Protein AF-A0A6A5K5Q1-F1 (afdb_monomer)

Radius of gyration: 28.2 Å; Cα contacts (8 Å, |Δi|>4): 213; chains: 1; bounding box: 74×54×74 Å

Organism: NCBI:txid184978

Secondary structure (DSSP, 8-state):
--PPPP----PPPHHHHHHHHHHHHHHHHHHHH-TTPBEEPHHHHHHHHHHHHTT---PBPTTSPBPP-PPPPPHHHHHHHHT-TT-HHHHHHHHTTTSPEESSTTB------HHHHHHHHHHHHH-SS----PPPPP------PPPPP--PPPP--PPPHHHHHHHHHTT-PPP---SSHHHHHHHHHHHHTTS----HHHHHHHHHHHHHHHHSPPPGGGTS-TT------HHHHHHHHHHHHHH-----PPPPPPP------------HHHHHHHHHHT--PPPPTT--S-HHHHHHTT-S-HHHHHHHHHHHHHHHHHHHHHHHHHHHHHH--

Solvent-accessible surface area (backbone atoms only — not comparable to full-atom values): 21435 Å² total; per-residue (Å²): 133,85,72,77,76,77,80,75,78,80,74,84,36,58,65,60,54,46,48,56,37,53,49,48,52,50,51,53,54,45,41,75,74,38,82,85,51,23,39,53,36,68,67,59,50,44,52,51,51,34,65,70,45,71,83,46,64,82,51,40,38,92,85,69,46,73,42,75,70,63,75,77,72,50,71,69,58,53,51,55,58,52,67,35,85,94,39,69,52,30,57,54,48,63,73,48,64,87,46,55,72,30,88,60,90,73,25,62,78,79,89,82,54,70,66,56,47,51,50,48,55,49,41,69,74,70,37,99,68,88,79,91,80,82,86,82,82,89,78,93,77,94,73,88,81,76,81,88,77,78,89,72,79,74,80,82,75,77,76,58,70,68,59,56,51,52,41,46,75,73,65,55,76,78,76,86,72,44,92,40,42,67,51,12,46,50,53,47,48,62,71,47,69,80,54,79,83,77,56,66,65,58,54,54,15,49,57,42,44,56,52,42,56,71,73,53,64,77,70,71,76,85,60,42,59,100,80,76,51,83,60,66,48,76,68,55,48,49,53,49,51,63,54,44,68,75,73,56,97,76,88,83,86,88,83,87,81,90,80,87,81,84,82,80,91,67,89,66,75,76,58,78,54,51,60,38,31,52,49,40,71,63,60,72,91,75,76,47,71,56,48,78,74,65,68,65,54,38,62,78,66,63,69,57,57,69,61,60,51,49,4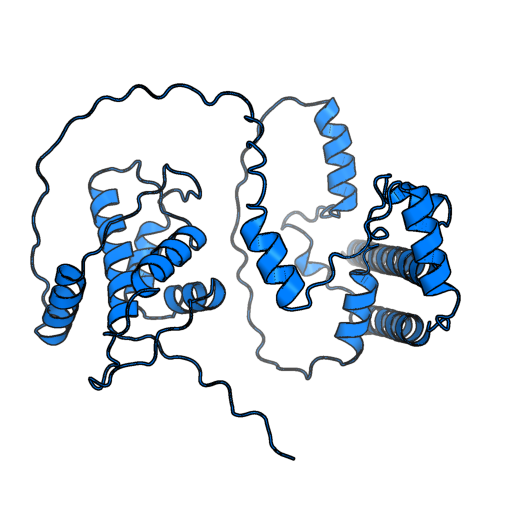7,47,54,51,23,52,51,52,53,49,51,53,51,52,53,50,50,52,54,50,53,53,53,62,72,75,106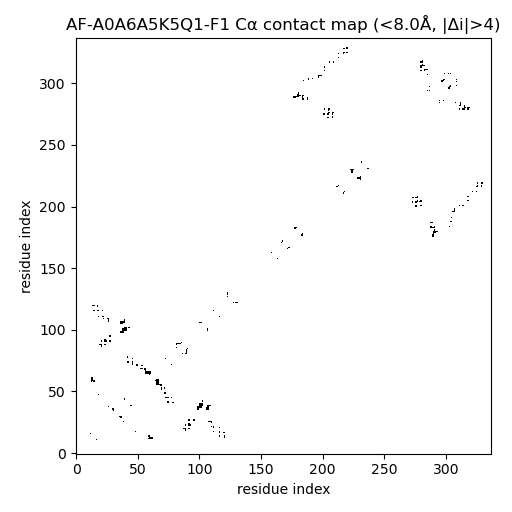

pLDDT: mean 73.19, std 19.74, range [28.02, 94.0]

Foldseek 3Di:
DDDDPDPPPDDQALLLLLVLLVFLVVVVVVCVVPVQAAAEPLVVVLVVSCVVQQPDQCGAHPVRHGDGRDDRDDSVRSVCVCPDPPDPSVVSVVVCPPHHHDNDPRHDGDDDDPVNSVVVVCDVVPDPPDDDDDDDDDDDDDDDDDDDDDDDDDPPDDDDVVVVVVCVVVVDDDPDADPAQVSLLVVQCVVCVPPDQDCVLVVLLVVLLVVCCVPDPDPPVPQDDPPLDGRQDPVRVVVVCVVVVVPDDDDDDDDDDDDDDDDDPDPDPPDPSPVSNVCLLPQDDDRGGNNDDDPVCCQVVVSHDPNSNVSVVSNVVSVVVSVVSNVVVSVVVVVVD

Structure (mmCIF, N/CA/C/O backbone):
data_AF-A0A6A5K5Q1-F1
#
_entry.id   AF-A0A6A5K5Q1-F1
#
loop_
_atom_site.group_PDB
_atom_site.id
_atom_site.type_symbol
_atom_site.label_atom_id
_atom_site.label_alt_id
_atom_site.label_comp_id
_atom_site.label_asym_id
_atom_site.label_entity_id
_atom_site.label_seq_id
_atom_site.pdbx_PDB_ins_code
_atom_site.Cartn_x
_atom_site.Cartn_y
_atom_site.Cartn_z
_atom_site.occupancy
_atom_site.B_iso_or_equiv
_atom_site.auth_seq_id
_atom_site.auth_comp_id
_atom_site.auth_asym_id
_atom_site.auth_atom_id
_atom_site.pdbx_PDB_model_num
ATOM 1 N N . MET A 1 1 ? -14.353 26.648 -13.705 1.00 41.50 1 MET A N 1
ATOM 2 C CA . MET A 1 1 ? -13.830 25.382 -13.150 1.00 41.50 1 MET A CA 1
ATOM 3 C C . MET A 1 1 ? -14.020 25.422 -11.642 1.00 41.50 1 MET A C 1
ATOM 5 O O . MET A 1 1 ? -13.412 26.265 -10.997 1.00 41.50 1 MET A O 1
ATOM 9 N N . ASN A 1 2 ? -14.913 24.592 -11.098 1.00 45.03 2 ASN A N 1
ATOM 10 C CA . ASN A 1 2 ? -15.068 24.430 -9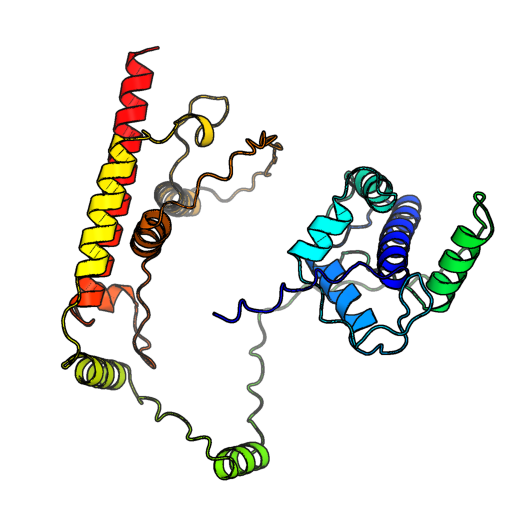.651 1.00 45.03 2 ASN A CA 1
ATOM 11 C C . ASN A 1 2 ? -13.937 23.522 -9.168 1.00 45.03 2 ASN A C 1
ATOM 13 O O . ASN A 1 2 ? -13.932 22.332 -9.474 1.00 45.03 2 ASN A O 1
ATOM 17 N N . PHE A 1 3 ? -12.956 24.084 -8.464 1.00 42.34 3 PHE A N 1
ATOM 18 C CA . PHE A 1 3 ? -11.967 23.268 -7.768 1.00 42.34 3 PHE A CA 1
ATOM 19 C C . PHE A 1 3 ? -12.686 22.442 -6.694 1.00 42.34 3 PHE A C 1
ATOM 21 O O . PHE A 1 3 ? -13.554 22.993 -6.008 1.00 42.34 3 PHE A O 1
ATOM 28 N N . PRO A 1 4 ? -12.354 21.148 -6.525 1.00 50.34 4 PRO A N 1
ATOM 29 C CA . PRO A 1 4 ? -12.900 20.378 -5.421 1.00 50.34 4 PRO A CA 1
ATOM 30 C C . PRO A 1 4 ? -12.567 21.102 -4.107 1.00 50.34 4 PRO A C 1
ATOM 32 O O . PRO A 1 4 ? -11.461 21.645 -3.970 1.00 50.34 4 PRO A O 1
ATOM 35 N N . PRO A 1 5 ? -13.512 21.166 -3.153 1.00 48.34 5 PRO A N 1
ATOM 36 C CA . PRO A 1 5 ? -13.274 21.832 -1.884 1.00 48.34 5 PRO A CA 1
ATOM 37 C C . PRO A 1 5 ? -12.028 21.223 -1.240 1.00 48.34 5 PRO A C 1
ATOM 39 O O . PRO A 1 5 ? -11.891 20.002 -1.165 1.00 48.34 5 PRO A O 1
ATOM 42 N N . LYS A 1 6 ? -11.095 22.083 -0.809 1.00 47.88 6 LYS A N 1
ATOM 43 C CA . LYS A 1 6 ? -9.886 21.661 -0.091 1.00 47.88 6 LYS A CA 1
ATOM 44 C C . LYS A 1 6 ? -10.317 20.721 1.032 1.00 47.88 6 LYS A C 1
ATOM 46 O O . LYS A 1 6 ? -11.046 21.154 1.924 1.00 47.88 6 LYS A O 1
ATOM 51 N N . VAL A 1 7 ? -9.871 19.463 0.981 1.00 50.09 7 VAL A N 1
ATOM 52 C CA . VAL A 1 7 ? -10.089 18.500 2.065 1.00 50.09 7 VAL A CA 1
ATOM 53 C C . VAL A 1 7 ? -9.543 19.147 3.330 1.00 50.09 7 VAL A C 1
ATOM 55 O O . VAL A 1 7 ? -8.335 19.379 3.453 1.00 50.09 7 VAL A O 1
ATOM 58 N N . ARG A 1 8 ? -10.440 19.542 4.237 1.00 54.16 8 ARG A N 1
ATOM 59 C CA . ARG A 1 8 ? -10.039 20.150 5.502 1.00 54.16 8 ARG A CA 1
ATOM 60 C C . ARG A 1 8 ? -9.258 19.084 6.257 1.00 54.16 8 ARG A C 1
ATOM 62 O O . ARG A 1 8 ? -9.763 17.989 6.480 1.00 54.16 8 ARG A O 1
ATOM 69 N N . ARG A 1 9 ? -8.008 19.382 6.616 1.00 56.94 9 ARG A N 1
ATOM 70 C CA . ARG A 1 9 ? -7.244 18.510 7.512 1.00 56.94 9 ARG A CA 1
ATOM 71 C C . ARG A 1 9 ? -7.991 18.476 8.840 1.00 56.94 9 ARG A C 1
ATOM 73 O O . ARG A 1 9 ? -8.027 19.493 9.527 1.00 56.94 9 ARG A O 1
ATOM 80 N N . THR A 1 10 ? -8.592 17.339 9.175 1.00 65.19 10 THR A N 1
ATOM 81 C CA . THR A 1 10 ? -9.279 17.160 10.455 1.00 65.19 10 THR A CA 1
ATOM 82 C C . THR A 1 10 ? -8.250 17.300 11.566 1.00 65.19 10 THR A C 1
ATOM 84 O O . THR A 1 10 ? -7.351 16.459 11.697 1.00 65.19 10 THR A O 1
ATOM 87 N N . GLY A 1 11 ? -8.341 18.398 12.319 1.00 72.88 11 GLY A N 1
ATOM 88 C CA . GLY A 1 11 ? -7.495 18.650 13.480 1.00 72.88 11 GLY A CA 1
ATOM 89 C C . GLY A 1 11 ? -7.607 17.520 14.503 1.00 72.88 11 GLY A C 1
ATOM 90 O O . GLY A 1 11 ? -8.547 16.729 14.458 1.00 72.88 11 GLY A O 1
ATOM 91 N N . TRP A 1 12 ? -6.622 17.420 15.392 1.00 82.19 12 TRP A N 1
ATOM 92 C CA . TRP A 1 12 ? -6.702 16.516 16.540 1.00 82.19 12 TRP A CA 1
ATOM 93 C C . TRP A 1 12 ? -7.492 17.205 17.646 1.00 82.19 12 TRP A C 1
ATOM 95 O O . TRP A 1 12 ? -7.098 18.294 18.079 1.00 82.19 12 TRP A O 1
ATOM 105 N N . ALA A 1 13 ? -8.594 16.591 18.070 1.00 83.25 13 ALA A N 1
ATOM 106 C CA . ALA A 1 13 ? -9.398 17.085 19.176 1.00 83.25 13 ALA A CA 1
ATOM 107 C C . ALA A 1 13 ? -8.646 16.876 20.504 1.00 83.25 13 ALA A C 1
ATOM 109 O O . ALA A 1 13 ? -7.922 15.887 20.635 1.00 83.25 13 ALA A O 1
ATOM 110 N N . PRO A 1 14 ? -8.825 17.744 21.515 1.00 84.12 14 PRO A N 1
ATOM 111 C CA . PRO A 1 14 ? -8.170 17.589 22.821 1.00 84.12 14 PRO A CA 1
ATOM 112 C C . PRO A 1 14 ? -8.413 16.224 23.467 1.00 84.12 14 PRO A C 1
ATOM 114 O O . PRO A 1 14 ? -7.525 15.640 24.076 1.00 84.12 14 PRO A O 1
ATOM 117 N N . PHE A 1 15 ? -9.615 15.681 23.289 1.00 86.19 15 PHE A N 1
ATOM 118 C CA . PHE A 1 15 ? -9.973 14.372 23.823 1.00 86.19 15 PHE A CA 1
ATOM 119 C C . PHE A 1 15 ? -9.164 13.240 23.165 1.00 86.19 15 PHE A C 1
ATOM 121 O O . PHE A 1 15 ? -8.710 12.321 23.843 1.00 86.19 15 PHE A O 1
ATOM 128 N N . GLU A 1 16 ? -8.921 13.332 21.851 1.00 88.62 16 GLU A N 1
ATOM 129 C CA . GLU A 1 16 ? -8.086 12.375 21.112 1.00 88.62 16 GLU A CA 1
ATOM 130 C C . GLU A 1 16 ? -6.619 12.461 21.546 1.00 88.62 16 GLU A C 1
ATOM 132 O O . GLU A 1 16 ? -5.950 11.436 21.686 1.00 88.62 16 GLU A O 1
ATOM 137 N N . THR A 1 17 ? -6.110 13.679 21.761 1.00 89.50 17 THR A N 1
ATOM 138 C CA . THR A 1 17 ? -4.715 13.882 22.167 1.00 89.50 17 THR A CA 1
ATOM 139 C C . THR A 1 17 ? -4.459 13.317 23.558 1.00 89.50 17 THR A C 1
ATOM 141 O O . THR A 1 17 ? -3.502 12.568 23.745 1.00 89.50 17 THR A O 1
ATOM 144 N N . VAL A 1 18 ? -5.361 13.593 24.502 1.00 90.75 18 VAL A N 1
ATOM 145 C CA . VAL A 1 18 ? -5.260 13.102 25.881 1.00 90.75 18 VAL A CA 1
ATOM 146 C C . VAL A 1 18 ? -5.376 11.585 25.956 1.00 90.75 18 VAL A C 1
ATOM 148 O O . VAL A 1 18 ? -4.621 10.961 26.696 1.00 90.75 18 VAL A O 1
ATOM 151 N N . TYR A 1 19 ? -6.261 10.973 25.162 1.00 92.50 19 TYR A N 1
ATOM 152 C CA . TYR A 1 19 ? -6.350 9.515 25.092 1.00 92.50 19 TYR A CA 1
ATOM 153 C C . TYR A 1 19 ? -4.987 8.891 24.765 1.00 92.50 19 TYR A C 1
ATOM 155 O O . TYR A 1 19 ? -4.548 7.967 25.442 1.00 92.50 19 TYR A O 1
ATOM 163 N N . LEU A 1 20 ? -4.289 9.409 23.749 1.00 92.81 20 LEU A N 1
ATOM 164 C CA . LEU A 1 20 ? -3.004 8.851 23.320 1.00 92.81 20 LEU A CA 1
ATOM 165 C C . LEU A 1 20 ? -1.886 9.076 24.337 1.00 92.81 20 LEU A C 1
ATOM 167 O O . LEU A 1 20 ? -1.035 8.200 24.499 1.00 92.81 20 LEU A O 1
ATOM 171 N N . GLU A 1 21 ? -1.891 10.218 25.020 1.00 92.19 21 GLU A N 1
ATOM 172 C CA . GLU A 1 21 ? -0.948 10.509 26.101 1.00 92.19 21 GLU A CA 1
ATOM 173 C C . GLU A 1 21 ? -1.166 9.575 27.293 1.00 92.19 21 GLU A C 1
ATOM 175 O O . GLU A 1 21 ? -0.238 8.863 27.676 1.00 92.19 21 GLU A O 1
ATOM 180 N N . LEU A 1 22 ? -2.405 9.463 27.785 1.00 93.00 22 LEU A N 1
ATOM 181 C CA . LEU A 1 22 ? -2.770 8.526 28.852 1.00 93.00 22 LEU A CA 1
ATOM 182 C C . LEU A 1 22 ? -2.444 7.077 28.486 1.00 93.00 22 LEU A C 1
ATOM 184 O O . LEU A 1 22 ? -2.000 6.309 29.339 1.00 93.00 22 LEU A O 1
ATOM 188 N N . PHE A 1 23 ? -2.633 6.700 27.221 1.00 94.00 23 PHE A N 1
ATOM 189 C CA . PHE A 1 23 ? -2.302 5.367 26.729 1.00 94.00 23 PHE A CA 1
ATOM 190 C C . PHE A 1 23 ? -0.823 5.040 26.943 1.00 94.00 23 PHE A C 1
ATOM 192 O O . PHE A 1 23 ? -0.489 4.003 27.516 1.00 94.00 23 PHE A O 1
ATOM 199 N N . HIS A 1 24 ? 0.072 5.936 26.525 1.00 92.62 24 HIS A N 1
ATOM 200 C CA . HIS A 1 24 ? 1.512 5.714 26.653 1.00 92.62 24 HIS A CA 1
ATOM 201 C C . HIS A 1 24 ? 1.995 5.896 28.095 1.00 92.62 24 HIS A C 1
ATOM 203 O O . HIS A 1 24 ? 2.869 5.152 28.537 1.00 92.62 24 HIS A O 1
ATOM 209 N N . ASP A 1 25 ? 1.399 6.812 28.858 1.00 91.75 25 ASP A N 1
ATOM 210 C CA . ASP A 1 25 ? 1.725 6.999 30.272 1.00 91.75 25 ASP A CA 1
ATOM 211 C C . ASP A 1 25 ? 1.354 5.760 31.101 1.00 91.75 25 ASP A C 1
ATOM 213 O O . ASP A 1 25 ? 2.140 5.319 31.941 1.00 91.75 25 ASP A O 1
ATOM 217 N N . LYS A 1 26 ? 0.214 5.119 30.819 1.00 92.69 26 LYS A N 1
ATOM 218 C CA . LYS A 1 26 ? -0.165 3.850 31.459 1.00 92.69 26 LYS A CA 1
ATOM 219 C C . LYS A 1 26 ? 0.762 2.701 31.084 1.00 92.69 26 LYS A C 1
ATOM 221 O O . LYS A 1 26 ? 1.088 1.893 31.949 1.00 92.69 26 LYS A O 1
ATOM 226 N N . ILE A 1 27 ? 1.218 2.626 29.831 1.00 91.94 27 ILE A N 1
ATOM 227 C CA . ILE A 1 27 ? 2.237 1.639 29.436 1.00 91.94 27 ILE A CA 1
ATOM 228 C C . ILE A 1 27 ? 3.529 1.889 30.211 1.00 91.94 27 ILE A C 1
ATOM 230 O O . ILE A 1 27 ? 4.123 0.947 30.719 1.00 91.94 27 ILE A O 1
ATOM 234 N N . LYS A 1 28 ? 3.937 3.151 30.363 1.00 91.62 28 LYS A N 1
ATOM 235 C CA . LYS A 1 28 ? 5.130 3.517 31.129 1.00 91.62 28 LYS A CA 1
ATOM 236 C C . LYS A 1 28 ? 5.034 3.135 32.601 1.00 91.62 28 LYS A C 1
ATOM 238 O O . LYS A 1 28 ? 5.989 2.596 33.152 1.00 91.62 28 LYS A O 1
ATOM 243 N N . GLN A 1 29 ? 3.889 3.377 33.231 1.00 90.44 29 GLN A N 1
ATOM 244 C CA . GLN A 1 29 ? 3.641 2.966 34.616 1.00 90.44 29 GLN A CA 1
ATOM 245 C C . GLN A 1 29 ? 3.635 1.443 34.768 1.00 90.44 29 GLN A C 1
ATOM 247 O O . GLN A 1 29 ? 4.211 0.907 35.716 1.00 90.44 29 GLN A O 1
ATOM 252 N N . ALA A 1 30 ? 3.015 0.745 33.817 1.00 90.12 30 ALA A N 1
ATOM 253 C CA . ALA A 1 30 ? 2.979 -0.705 33.818 1.00 90.12 30 ALA A CA 1
ATOM 254 C C . ALA A 1 30 ? 4.390 -1.279 33.626 1.00 90.12 30 ALA A C 1
ATOM 256 O O . ALA A 1 30 ? 4.786 -2.145 34.393 1.00 90.12 30 ALA A O 1
ATOM 257 N N . ALA A 1 31 ? 5.180 -0.743 32.693 1.00 89.75 31 ALA A N 1
ATOM 258 C CA . ALA A 1 31 ? 6.561 -1.163 32.448 1.00 89.75 31 ALA A CA 1
ATOM 259 C C . ALA A 1 31 ? 7.491 -0.906 33.643 1.00 89.75 31 ALA A C 1
ATOM 261 O O . ALA A 1 31 ? 8.426 -1.664 33.881 1.00 89.75 31 ALA A O 1
ATOM 262 N N . ALA A 1 32 ? 7.221 0.1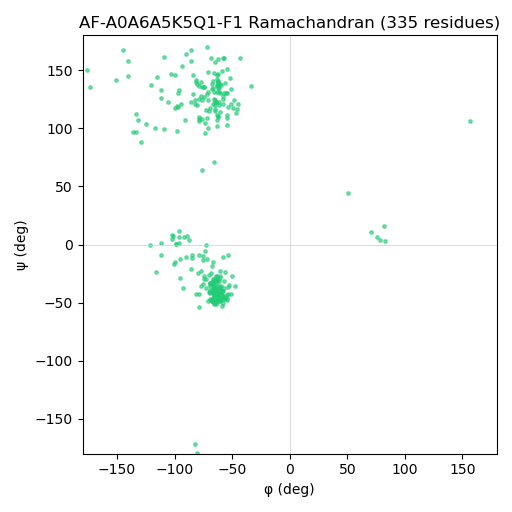44 34.428 1.00 88.94 32 ALA A N 1
ATOM 263 C CA . ALA A 1 32 ? 7.920 0.378 35.689 1.00 88.94 32 ALA A CA 1
ATOM 264 C C . ALA A 1 32 ? 7.572 -0.669 36.766 1.00 88.94 32 ALA A C 1
ATOM 266 O O . ALA A 1 32 ? 8.362 -0.883 37.682 1.00 88.94 32 ALA A O 1
ATOM 267 N N . SER A 1 33 ? 6.399 -1.303 36.665 1.00 89.25 33 SER A N 1
ATOM 268 C CA . SER A 1 33 ? 5.917 -2.322 37.607 1.00 89.25 33 SER A CA 1
ATOM 269 C C . SER A 1 33 ? 6.278 -3.748 37.171 1.00 89.25 33 SER A C 1
ATOM 271 O O . SER A 1 33 ? 6.611 -4.577 38.015 1.00 89.25 33 SER A O 1
ATOM 273 N N . ASP A 1 34 ? 6.228 -4.031 35.868 1.00 88.00 34 ASP A N 1
ATOM 274 C CA . ASP A 1 34 ? 6.561 -5.318 35.258 1.00 88.00 34 ASP A CA 1
ATOM 275 C C . ASP A 1 34 ? 7.477 -5.111 34.033 1.00 88.00 34 ASP A C 1
ATOM 277 O O . ASP A 1 34 ? 7.030 -4.587 33.005 1.00 88.00 34 ASP A O 1
ATOM 281 N N . PRO A 1 35 ? 8.752 -5.542 34.105 1.00 81.69 35 PRO A N 1
ATOM 282 C CA . PRO A 1 35 ? 9.713 -5.364 33.020 1.00 81.69 35 PRO A CA 1
ATOM 283 C C . PRO A 1 35 ? 9.445 -6.266 31.805 1.00 81.69 35 PRO A C 1
ATOM 285 O O . PRO A 1 35 ? 10.036 -6.044 30.752 1.00 81.69 35 PRO A O 1
ATOM 288 N N . ASN A 1 36 ? 8.568 -7.272 31.913 1.00 86.50 36 ASN A N 1
ATOM 289 C CA . ASN A 1 36 ? 8.259 -8.190 30.809 1.00 86.50 36 ASN A CA 1
ATOM 290 C C . ASN A 1 36 ? 7.139 -7.685 29.890 1.00 86.50 36 ASN A C 1
ATOM 292 O O . ASN A 1 36 ? 6.714 -8.395 28.972 1.00 86.50 36 ASN A O 1
ATOM 296 N N . ILE A 1 37 ? 6.633 -6.475 30.130 1.00 90.12 37 ILE A N 1
ATOM 297 C CA . ILE A 1 37 ? 5.556 -5.906 29.331 1.00 90.12 37 ILE A CA 1
ATOM 298 C C . ILE A 1 37 ? 6.014 -5.649 27.899 1.00 90.12 37 ILE A C 1
ATOM 300 O O . ILE A 1 37 ? 7.033 -5.012 27.637 1.00 90.12 37 ILE A O 1
ATOM 304 N N . GLN A 1 38 ? 5.189 -6.108 26.960 1.00 91.69 38 GLN A N 1
ATOM 305 C CA . GLN A 1 38 ? 5.358 -5.827 25.543 1.00 91.69 38 GLN A CA 1
ATOM 306 C C . GLN A 1 38 ? 4.490 -4.641 25.136 1.00 91.69 38 GLN A C 1
ATOM 308 O O . GLN A 1 38 ? 3.292 -4.584 25.434 1.00 91.69 38 GLN A O 1
ATOM 313 N N . MET A 1 39 ? 5.084 -3.709 24.402 1.00 91.56 39 MET A N 1
ATOM 314 C CA . MET A 1 39 ? 4.390 -2.552 23.858 1.00 91.56 39 MET A CA 1
ATOM 315 C C . MET A 1 39 ? 3.509 -2.972 22.668 1.00 91.56 39 MET A C 1
ATOM 317 O O . MET A 1 39 ? 3.965 -3.711 21.787 1.00 91.56 39 MET A O 1
ATOM 321 N N . PRO A 1 40 ? 2.259 -2.494 22.574 1.00 93.06 40 PRO A N 1
ATOM 322 C CA . PRO A 1 40 ? 1.441 -2.724 21.393 1.00 93.06 40 PRO A CA 1
ATOM 323 C C . PRO A 1 40 ? 2.029 -1.995 20.185 1.00 93.06 40 PRO A C 1
ATOM 325 O O . PRO A 1 40 ? 2.368 -0.814 20.257 1.00 93.06 40 PRO A O 1
ATOM 328 N N . ARG A 1 41 ? 2.112 -2.671 19.032 1.00 91.75 41 ARG A N 1
ATOM 329 C CA . ARG A 1 41 ? 2.453 -1.970 17.783 1.00 91.75 41 ARG A CA 1
ATOM 330 C C . ARG A 1 41 ? 1.361 -0.971 17.408 1.00 91.75 41 ARG A C 1
ATOM 332 O O . ARG A 1 41 ? 0.181 -1.158 17.708 1.00 91.75 41 ARG A O 1
ATOM 339 N N . ILE A 1 42 ? 1.747 0.029 16.617 1.00 90.38 42 ILE A N 1
ATOM 340 C CA . ILE A 1 42 ? 0.876 1.122 16.161 1.00 90.38 42 ILE A CA 1
ATOM 341 C C . ILE A 1 42 ? -0.479 0.667 15.606 1.00 90.38 42 ILE A C 1
ATOM 343 O O . ILE A 1 42 ? -1.482 1.334 15.834 1.00 90.38 42 ILE A O 1
ATOM 347 N N . LYS A 1 43 ? -0.538 -0.483 14.921 1.00 91.12 43 LYS A N 1
ATOM 348 C CA . LYS A 1 43 ? -1.789 -1.022 14.376 1.00 91.12 43 LYS A CA 1
ATOM 349 C C . LYS A 1 43 ? -2.821 -1.308 15.470 1.00 91.12 43 LYS A C 1
ATOM 351 O O . LYS A 1 43 ? -3.956 -0.867 15.351 1.00 91.12 43 LYS A O 1
ATOM 356 N N . LYS A 1 44 ? -2.406 -1.952 16.564 1.00 91.75 44 LYS A N 1
ATOM 357 C CA . LYS A 1 44 ? -3.269 -2.232 17.722 1.00 91.75 44 LYS A CA 1
ATOM 358 C C . LYS A 1 44 ? -3.720 -0.952 18.419 1.00 91.75 44 LYS A C 1
ATOM 360 O O . LYS A 1 44 ? -4.868 -0.863 18.841 1.00 91.75 44 LYS A O 1
ATOM 365 N N . ILE A 1 45 ? -2.834 0.043 18.492 1.00 92.88 45 ILE A N 1
ATOM 366 C CA . ILE A 1 45 ? -3.160 1.357 19.057 1.00 92.88 45 ILE A CA 1
ATOM 367 C C . ILE A 1 45 ? -4.234 2.045 18.206 1.00 92.88 45 ILE A C 1
ATOM 369 O O . ILE A 1 45 ? -5.208 2.541 18.756 1.00 92.88 45 ILE A O 1
ATOM 373 N N . VAL A 1 46 ? -4.107 2.027 16.872 1.00 93.00 46 VAL A N 1
ATOM 374 C CA . VAL A 1 46 ? -5.129 2.573 15.958 1.00 93.00 46 VAL A CA 1
ATOM 375 C C . VAL A 1 46 ? -6.461 1.844 16.097 1.00 93.00 46 VAL A C 1
ATOM 377 O O . VAL A 1 46 ? -7.502 2.497 16.116 1.00 93.00 46 VAL A O 1
ATOM 380 N N . ASP A 1 47 ? -6.443 0.516 16.186 1.00 91.56 47 ASP A N 1
ATOM 381 C CA . ASP A 1 47 ? -7.666 -0.277 16.316 1.00 91.56 47 ASP A CA 1
ATOM 382 C C . ASP A 1 47 ? -8.394 0.047 17.630 1.00 91.56 47 ASP A C 1
ATOM 384 O O . ASP A 1 47 ? -9.594 0.313 17.612 1.00 91.56 47 ASP A O 1
ATOM 388 N N . ALA A 1 48 ? -7.669 0.118 18.752 1.00 91.00 48 ALA A N 1
ATOM 389 C CA . ALA A 1 48 ? -8.235 0.478 20.054 1.00 91.00 48 ALA A CA 1
ATOM 390 C C . ALA A 1 48 ? -8.700 1.938 20.120 1.00 91.00 48 ALA A C 1
ATOM 392 O O . ALA A 1 48 ? -9.773 2.219 20.648 1.00 91.00 48 ALA A O 1
ATOM 393 N N . PHE A 1 49 ? -7.923 2.855 19.538 1.00 92.31 49 PHE A N 1
ATOM 394 C CA . PHE A 1 49 ? -8.292 4.260 19.415 1.00 92.31 49 PHE A CA 1
ATOM 395 C C . PHE A 1 49 ? -9.605 4.403 18.642 1.00 92.31 49 PHE A C 1
ATOM 397 O O . PHE A 1 49 ? -10.556 5.002 19.132 1.00 92.31 49 PHE A O 1
ATOM 404 N N . ASN A 1 50 ? -9.689 3.808 17.450 1.00 91.31 50 ASN A N 1
ATOM 405 C CA . ASN A 1 50 ? -10.899 3.885 16.642 1.00 91.31 50 ASN A CA 1
ATOM 406 C C . ASN A 1 50 ? -12.079 3.223 17.356 1.00 91.31 50 ASN A C 1
ATOM 408 O O . ASN A 1 50 ? -13.138 3.829 17.393 1.00 91.31 50 ASN A O 1
ATOM 412 N N . ALA A 1 51 ? -11.898 2.057 17.985 1.00 89.69 51 ALA A N 1
ATOM 413 C CA . ALA A 1 51 ? -12.963 1.395 18.739 1.00 89.69 51 ALA A CA 1
ATOM 414 C C . ALA A 1 51 ? -13.495 2.257 19.898 1.00 89.69 51 ALA A C 1
ATOM 416 O O . ALA A 1 51 ? -14.692 2.256 20.170 1.00 89.69 51 ALA A O 1
ATOM 417 N N . PHE A 1 52 ? -12.626 3.023 20.565 1.00 88.19 52 PHE A N 1
ATOM 418 C CA . PHE A 1 52 ? -13.034 3.933 21.634 1.00 88.19 52 PHE A CA 1
ATOM 419 C C . PHE A 1 52 ? -13.853 5.129 21.119 1.00 88.19 52 PHE A C 1
ATOM 421 O O . PHE A 1 52 ? -14.743 5.606 21.824 1.00 88.19 52 PHE A O 1
ATOM 428 N N . PHE A 1 53 ? -13.561 5.612 19.907 1.00 86.81 53 PHE A N 1
ATOM 429 C CA . PHE A 1 53 ? -14.163 6.818 19.327 1.00 86.81 53 PHE A CA 1
ATOM 430 C C . PHE A 1 53 ? -15.299 6.558 18.321 1.00 86.81 53 PHE A C 1
ATOM 432 O O . PHE A 1 53 ? -16.079 7.468 18.056 1.00 86.81 53 PHE A O 1
ATOM 439 N N . GLU A 1 54 ? -15.438 5.341 17.787 1.00 82.06 54 GLU A N 1
ATOM 440 C CA . GLU A 1 54 ? -16.389 4.988 16.716 1.00 82.06 54 GLU A CA 1
ATOM 441 C C . GLU A 1 54 ? -17.858 5.220 17.103 1.00 82.06 54 GLU A C 1
ATOM 443 O O . GLU A 1 54 ? -18.674 5.552 16.248 1.00 82.06 54 GLU A O 1
ATOM 448 N N . THR A 1 55 ? -18.198 5.118 18.389 1.00 73.25 55 THR A N 1
ATOM 449 C CA . THR A 1 55 ? -19.574 5.289 18.884 1.00 73.25 55 THR A CA 1
ATOM 450 C C . THR A 1 55 ? -19.833 6.648 19.538 1.00 73.25 55 THR A C 1
ATOM 452 O O . THR A 1 55 ? -20.876 6.830 20.166 1.00 73.25 55 THR A O 1
ATOM 455 N N . ARG A 1 56 ? -18.892 7.597 19.452 1.00 72.88 56 ARG A N 1
ATOM 456 C CA . ARG A 1 56 ? -18.947 8.860 20.202 1.00 72.88 56 ARG A CA 1
ATOM 457 C C . ARG A 1 56 ? -19.318 10.044 19.319 1.00 72.88 56 ARG A C 1
ATOM 459 O O . ARG A 1 56 ? -18.618 10.363 18.362 1.00 72.88 56 ARG A O 1
ATOM 466 N N . ALA A 1 57 ? -20.396 10.727 19.695 1.00 69.12 57 ALA A N 1
ATOM 467 C CA . ALA A 1 57 ? -20.865 11.966 19.067 1.00 69.12 57 ALA A CA 1
ATOM 468 C C . ALA A 1 57 ? -20.725 13.196 19.990 1.00 69.12 57 ALA A C 1
ATOM 470 O O . ALA A 1 57 ? -21.113 14.300 19.625 1.00 69.12 57 ALA A O 1
ATOM 471 N N . ASP A 1 58 ? -20.191 13.012 21.199 1.00 73.69 58 ASP A N 1
ATOM 472 C CA . ASP A 1 58 ? -20.104 14.010 22.271 1.00 73.69 58 ASP A CA 1
ATOM 473 C C . ASP A 1 58 ? -18.752 14.746 22.324 1.00 73.69 58 ASP A C 1
ATOM 475 O O . ASP A 1 58 ? -18.485 15.522 23.243 1.00 73.69 58 ASP A O 1
ATOM 479 N N . ILE A 1 59 ? -17.883 14.513 21.342 1.00 73.69 59 ILE A N 1
ATOM 480 C CA . ILE A 1 59 ? -16.516 15.033 21.339 1.00 73.69 59 ILE A CA 1
ATOM 481 C C . ILE A 1 59 ? -16.535 16.510 20.961 1.00 73.69 59 ILE A C 1
ATOM 483 O O . ILE A 1 59 ? -17.074 16.902 19.927 1.00 73.69 59 ILE A O 1
ATOM 487 N N . GLN A 1 60 ? -15.896 17.329 21.791 1.00 75.19 60 GLN A N 1
ATOM 488 C CA . GLN A 1 60 ? -15.783 18.764 21.572 1.00 75.19 60 GLN A CA 1
ATOM 489 C C . GLN A 1 60 ? -14.393 19.146 21.056 1.00 75.19 60 GLN A C 1
ATOM 491 O O . GLN A 1 60 ? -13.374 18.551 21.418 1.00 75.19 60 GLN A O 1
ATOM 496 N N . ASP A 1 61 ? -14.355 20.174 20.216 1.00 69.81 61 ASP A N 1
ATOM 497 C CA . ASP A 1 61 ? -13.128 20.864 19.835 1.00 69.81 61 ASP A CA 1
ATOM 498 C C . ASP A 1 61 ? -12.590 21.717 21.003 1.00 69.81 61 ASP A C 1
ATOM 500 O O . ASP A 1 61 ? -13.281 21.971 21.989 1.00 69.81 61 ASP A O 1
ATOM 504 N N . LYS A 1 62 ? -11.368 22.243 20.864 1.00 67.25 62 LYS A N 1
ATOM 505 C CA . LYS A 1 62 ? -10.716 23.184 21.798 1.00 67.25 62 LYS A CA 1
ATOM 506 C C . LYS A 1 62 ? -11.580 24.383 22.181 1.00 67.25 62 LYS A C 1
ATOM 508 O O . LYS A 1 62 ? -11.405 24.943 23.255 1.00 67.25 62 LYS A O 1
ATOM 513 N N . ASN A 1 63 ? -12.493 24.771 21.296 1.00 66.56 63 ASN A N 1
ATOM 514 C CA . ASN A 1 63 ? -13.388 25.907 21.478 1.00 66.56 63 ASN A CA 1
ATOM 515 C C . ASN A 1 63 ? -14.738 25.521 22.118 1.00 66.56 63 ASN A C 1
ATOM 517 O O . ASN A 1 63 ? -15.636 26.354 22.162 1.00 66.56 63 ASN A O 1
ATOM 521 N N . GLY A 1 64 ? -14.912 24.269 22.561 1.00 67.88 64 GLY A N 1
ATOM 522 C CA . GLY A 1 64 ? -16.153 23.768 23.171 1.00 67.88 64 GLY A CA 1
ATOM 523 C C . GLY A 1 64 ? -17.268 23.423 22.177 1.00 67.88 64 GLY A C 1
ATOM 524 O O . GLY A 1 64 ? -18.365 23.049 22.582 1.00 67.88 64 GLY A O 1
ATOM 525 N N . ASN A 1 65 ? -17.006 23.527 20.872 1.00 74.25 65 ASN A N 1
ATOM 526 C CA . ASN A 1 65 ? -17.974 23.167 19.835 1.00 74.25 65 ASN A CA 1
ATOM 527 C C . ASN A 1 65 ? -18.007 21.651 19.641 1.00 74.25 65 ASN A C 1
ATOM 529 O O . ASN A 1 65 ? -16.948 21.033 19.549 1.00 74.25 65 ASN A O 1
ATOM 533 N N . LEU A 1 66 ? -19.202 21.069 19.518 1.00 73.75 66 LEU A N 1
ATOM 534 C CA . LEU A 1 66 ? -19.357 19.665 19.138 1.00 73.75 66 LEU A CA 1
ATOM 535 C C . LEU A 1 66 ? -18.767 19.437 17.743 1.00 73.75 66 LEU A C 1
ATOM 537 O O . LEU A 1 66 ? -19.031 20.202 16.813 1.00 73.75 66 LEU A O 1
ATOM 541 N N . LEU A 1 67 ? -17.944 18.403 17.621 1.00 69.06 67 LEU A N 1
ATOM 542 C CA . LEU A 1 67 ? -17.420 17.946 16.344 1.00 69.06 67 LEU A CA 1
ATOM 543 C C . LEU A 1 67 ? -18.434 17.012 15.686 1.00 69.06 67 LEU A C 1
ATOM 545 O O . LEU A 1 67 ? -19.113 16.240 16.363 1.00 69.06 67 LEU A O 1
ATOM 549 N N . ASP A 1 68 ? -18.502 17.057 14.355 1.00 67.06 68 ASP A N 1
ATOM 550 C CA . ASP A 1 68 ? -19.189 16.021 13.587 1.00 67.06 68 ASP A CA 1
ATOM 551 C C . ASP A 1 68 ? -18.612 14.638 13.953 1.00 67.06 68 ASP A C 1
ATOM 553 O O . ASP A 1 68 ? -17.422 14.555 14.294 1.00 67.06 68 ASP A O 1
ATOM 557 N N . PRO A 1 69 ? -19.408 13.552 13.862 1.00 66.50 69 PRO A N 1
ATOM 558 C CA . PRO A 1 69 ? -18.940 12.198 14.136 1.00 66.50 69 PRO A CA 1
ATOM 559 C C . PRO A 1 69 ? -17.587 11.935 13.471 1.00 66.50 69 PRO A C 1
ATOM 561 O O . PRO A 1 69 ? -17.431 12.087 12.254 1.00 66.50 69 PRO A O 1
ATOM 564 N N . LEU A 1 70 ? -16.583 11.604 14.286 1.00 67.81 70 LEU A N 1
ATOM 565 C CA . LEU A 1 70 ? -15.206 11.539 13.815 1.00 67.81 70 LEU A CA 1
ATOM 566 C C . LEU A 1 70 ? -15.046 10.410 12.797 1.00 67.81 70 LEU A C 1
ATOM 568 O O . LEU A 1 70 ? -15.314 9.242 13.074 1.00 67.81 70 LEU A O 1
ATOM 572 N N . ALA A 1 71 ? -14.527 10.753 11.618 1.00 73.12 71 ALA A N 1
ATOM 573 C CA . ALA A 1 71 ? -14.039 9.749 10.688 1.00 73.12 71 ALA A CA 1
ATOM 574 C C . ALA A 1 71 ? -12.895 8.956 11.343 1.00 73.12 71 ALA A C 1
ATOM 576 O O . ALA A 1 71 ? -12.003 9.536 11.970 1.00 73.12 71 ALA A O 1
ATOM 577 N N . ARG A 1 72 ? -12.896 7.632 11.149 1.00 84.19 72 ARG A N 1
ATOM 578 C CA . ARG A 1 72 ? -11.849 6.735 11.659 1.00 84.19 72 ARG A CA 1
ATOM 579 C C . ARG A 1 72 ? -10.459 7.249 11.275 1.00 84.19 72 ARG A C 1
ATOM 581 O O . ARG A 1 72 ? -10.203 7.595 10.118 1.00 84.19 72 ARG A O 1
ATOM 588 N N . ARG A 1 73 ? -9.533 7.269 12.234 1.00 86.62 73 ARG A N 1
ATOM 589 C CA . ARG A 1 73 ? -8.138 7.649 11.986 1.00 86.62 73 ARG A CA 1
ATOM 590 C C . ARG A 1 73 ? -7.413 6.499 11.294 1.00 86.62 73 ARG A C 1
ATOM 592 O O . ARG A 1 73 ? -7.540 5.339 11.686 1.00 86.62 73 ARG A O 1
ATOM 599 N N . ASN A 1 74 ? -6.627 6.825 10.270 1.00 88.62 74 ASN A N 1
ATOM 600 C CA . ASN A 1 74 ? -5.777 5.854 9.587 1.00 88.62 74 ASN A CA 1
ATOM 601 C C . ASN A 1 74 ? -4.382 5.767 10.236 1.00 88.62 74 ASN A C 1
ATOM 603 O O . ASN A 1 74 ? -3.961 6.658 10.980 1.00 88.62 74 ASN A O 1
ATOM 607 N N . LEU A 1 75 ? -3.645 4.698 9.912 1.00 88.56 75 LEU A N 1
ATOM 608 C CA . LEU A 1 75 ? -2.300 4.444 10.447 1.00 88.56 75 LEU A CA 1
ATOM 609 C C . LEU A 1 75 ? -1.348 5.620 10.219 1.00 88.56 75 LEU A C 1
ATOM 611 O O . LEU A 1 75 ? -0.643 6.021 11.140 1.00 88.56 75 LEU A O 1
ATOM 615 N N . SER A 1 76 ? -1.372 6.218 9.024 1.00 86.50 76 SER A N 1
ATOM 616 C CA . SER A 1 76 ? -0.509 7.354 8.692 1.00 86.50 76 SER A CA 1
ATOM 617 C C . SER A 1 76 ? -0.806 8.598 9.530 1.00 86.50 76 SER A C 1
ATOM 619 O O . SER A 1 76 ? 0.123 9.302 9.917 1.00 86.50 76 SER A O 1
ATOM 621 N N . ALA A 1 77 ? -2.079 8.882 9.830 1.00 87.50 77 ALA A N 1
ATOM 622 C CA . ALA A 1 77 ? -2.459 10.043 10.624 1.00 87.50 77 ALA A CA 1
ATOM 623 C C . ALA A 1 77 ? -2.006 9.873 12.075 1.00 87.50 77 ALA A C 1
ATOM 625 O O . ALA A 1 77 ? -1.391 10.791 12.620 1.00 87.50 77 ALA A O 1
ATOM 626 N N . LEU A 1 78 ? -2.253 8.698 12.671 1.00 90.06 78 LEU A N 1
ATOM 627 C CA . LEU A 1 78 ? -1.804 8.400 14.030 1.00 90.06 78 LEU A CA 1
ATOM 628 C C . LEU A 1 78 ? -0.271 8.419 14.117 1.00 90.06 78 LEU A C 1
ATOM 630 O O . LEU A 1 78 ? 0.279 9.096 14.980 1.00 90.06 78 LEU A O 1
ATOM 634 N N . ALA A 1 79 ? 0.424 7.759 13.183 1.00 89.00 79 ALA A N 1
ATOM 635 C CA . ALA A 1 79 ? 1.888 7.756 13.119 1.00 89.00 79 ALA A CA 1
ATOM 636 C C . ALA A 1 79 ? 2.448 9.178 13.011 1.00 89.00 79 ALA A C 1
ATOM 638 O O . ALA A 1 79 ? 3.353 9.561 13.750 1.00 89.00 79 ALA A O 1
ATOM 639 N N . SER A 1 80 ? 1.869 9.987 12.118 1.00 88.44 80 SER A N 1
ATOM 640 C CA . SER A 1 80 ? 2.256 11.382 11.939 1.00 88.44 80 SER A CA 1
ATOM 641 C C . SER A 1 80 ? 2.065 12.196 13.216 1.00 88.44 80 SER A C 1
ATOM 643 O O . SER A 1 80 ? 2.900 13.050 13.494 1.00 88.44 80 SER A O 1
ATOM 645 N N . TYR A 1 81 ? 1.004 11.942 13.990 1.00 88.94 81 TYR A N 1
ATOM 646 C CA . TYR A 1 81 ? 0.750 12.623 15.258 1.00 88.94 81 TYR A CA 1
ATOM 647 C C . TYR A 1 81 ? 1.725 12.202 16.362 1.00 88.94 81 TYR A C 1
ATOM 649 O O . TYR A 1 81 ? 2.342 13.067 16.980 1.00 88.94 81 TYR A O 1
ATOM 657 N N . MET A 1 82 ? 1.923 10.897 16.557 1.00 88.31 82 MET A N 1
ATOM 658 C CA . MET A 1 82 ? 2.834 10.366 17.579 1.00 88.31 82 MET A CA 1
ATOM 659 C C . MET A 1 82 ? 4.288 10.794 17.354 1.00 88.31 82 MET A C 1
ATOM 661 O O . MET A 1 82 ? 5.020 11.026 18.310 1.00 88.31 82 MET A O 1
ATOM 665 N N . ASN A 1 83 ? 4.692 10.970 16.093 1.00 86.88 83 ASN A N 1
ATOM 666 C CA . ASN A 1 83 ? 6.050 11.374 15.729 1.00 86.88 83 ASN A CA 1
ATOM 667 C C . ASN A 1 83 ? 6.248 12.902 15.653 1.00 86.88 83 ASN A C 1
ATOM 669 O O . ASN A 1 83 ? 7.310 13.367 15.222 1.00 86.88 83 ASN A O 1
ATOM 673 N N . ARG A 1 84 ? 5.259 13.720 16.052 1.00 86.25 84 ARG A N 1
ATOM 674 C CA . ARG A 1 84 ? 5.392 15.188 16.027 1.00 86.25 84 ARG A CA 1
ATOM 675 C C . ARG A 1 84 ? 6.539 15.649 16.928 1.00 86.25 84 ARG A C 1
ATOM 677 O O . ARG A 1 84 ? 6.640 15.270 18.093 1.00 86.25 84 ARG A O 1
ATOM 684 N N . ARG A 1 85 ? 7.414 16.501 16.380 1.00 79.94 85 ARG A N 1
ATOM 685 C CA . ARG A 1 85 ? 8.519 17.126 17.128 1.00 79.94 85 ARG A CA 1
ATOM 686 C C . ARG A 1 85 ? 7.959 17.988 18.266 1.00 79.94 85 ARG A C 1
ATOM 688 O O . ARG A 1 85 ? 7.015 18.741 18.051 1.00 79.94 85 ARG A O 1
ATOM 695 N N . GLY A 1 86 ? 8.551 17.865 19.455 1.00 74.62 86 GLY A N 1
ATOM 696 C CA . GLY A 1 86 ? 8.204 18.665 20.636 1.00 74.62 86 GLY A CA 1
ATOM 697 C C . GLY A 1 86 ? 6.908 18.273 21.359 1.00 74.62 86 GLY A C 1
ATOM 698 O O . GLY A 1 86 ? 6.508 18.981 22.275 1.00 74.62 86 GLY A O 1
ATOM 699 N N . GLY A 1 87 ? 6.240 17.179 20.971 1.00 79.81 87 GLY A N 1
ATOM 700 C CA . GLY A 1 87 ? 5.046 16.692 21.672 1.00 79.81 87 GLY A CA 1
ATOM 701 C C . GLY A 1 87 ? 5.384 15.872 22.923 1.00 79.81 87 GLY A C 1
ATOM 702 O O . GLY A 1 87 ? 6.301 15.051 22.889 1.00 79.81 87 GLY A O 1
ATOM 703 N N . LYS A 1 88 ? 4.598 16.033 23.996 1.00 84.19 88 LYS A N 1
ATOM 704 C CA . LYS A 1 88 ? 4.695 15.236 25.236 1.00 84.19 88 LYS A CA 1
ATOM 705 C C . LYS A 1 88 ? 4.611 13.737 24.947 1.00 84.19 88 LYS A C 1
ATOM 707 O O . LYS A 1 88 ? 5.483 12.974 25.357 1.00 84.19 88 LYS A O 1
ATOM 712 N N . LEU A 1 89 ? 3.652 13.346 24.111 1.00 88.44 89 LEU A N 1
ATOM 713 C CA . LEU A 1 89 ? 3.486 11.974 23.634 1.00 88.44 89 LEU A CA 1
ATOM 714 C C . LEU A 1 89 ? 4.769 11.366 23.050 1.00 88.44 89 LEU A C 1
ATOM 716 O O . LEU A 1 89 ? 5.104 10.222 23.352 1.00 88.44 89 LEU A O 1
ATOM 720 N N . ARG A 1 90 ? 5.515 12.137 22.248 1.00 88.00 90 ARG A N 1
ATOM 721 C CA . ARG A 1 90 ? 6.773 11.666 21.664 1.00 88.00 90 ARG A CA 1
ATOM 722 C C . ARG A 1 90 ? 7.804 11.385 22.753 1.00 88.00 90 ARG A C 1
ATOM 724 O O . ARG A 1 90 ? 8.434 10.338 22.717 1.00 88.00 90 ARG A O 1
ATOM 731 N N . THR A 1 91 ? 7.937 12.270 23.741 1.00 87.75 91 THR A N 1
ATOM 732 C CA . THR A 1 91 ? 8.883 12.062 24.850 1.00 87.75 91 THR A CA 1
ATOM 733 C C . THR A 1 91 ? 8.539 10.829 25.688 1.00 87.75 91 THR A C 1
ATOM 735 O O . THR A 1 91 ? 9.435 10.055 26.027 1.00 87.75 91 THR A O 1
ATOM 738 N N . THR A 1 92 ? 7.251 10.581 25.963 1.00 88.25 92 THR A N 1
ATOM 739 C CA . THR A 1 92 ? 6.817 9.360 26.656 1.00 88.25 92 THR A CA 1
ATOM 740 C C . THR A 1 92 ? 7.122 8.125 25.810 1.00 88.25 92 THR A C 1
ATOM 742 O O . THR A 1 92 ? 7.713 7.175 26.319 1.00 88.25 92 THR A O 1
ATOM 745 N N . ARG A 1 93 ? 6.796 8.146 24.514 1.00 90.00 93 ARG A N 1
ATOM 746 C CA . ARG A 1 93 ? 7.065 7.036 23.589 1.00 90.00 93 ARG A CA 1
ATOM 747 C C . ARG A 1 93 ? 8.556 6.722 23.478 1.00 90.00 93 ARG A C 1
ATOM 749 O O . ARG A 1 93 ? 8.936 5.564 23.592 1.00 90.00 93 ARG A O 1
ATOM 756 N N . ASP A 1 94 ? 9.390 7.741 23.296 1.00 89.31 94 ASP A N 1
ATOM 757 C CA . ASP A 1 94 ? 10.839 7.578 23.164 1.00 89.31 94 ASP A CA 1
ATOM 758 C C . ASP A 1 94 ? 11.431 6.992 24.466 1.00 89.31 94 ASP A C 1
ATOM 760 O O . ASP A 1 94 ? 12.324 6.151 24.413 1.00 89.31 94 ASP A O 1
ATOM 764 N N . SER A 1 95 ? 10.855 7.306 25.640 1.00 89.25 95 SER A N 1
ATOM 765 C CA . SER A 1 95 ? 11.244 6.657 26.906 1.00 89.25 95 SER A CA 1
ATOM 766 C C . SER A 1 95 ? 10.886 5.164 26.994 1.00 89.25 95 SER A C 1
ATOM 768 O O . SER A 1 95 ? 11.481 4.446 27.793 1.00 89.25 95 SER A O 1
ATOM 770 N N . LEU A 1 96 ? 9.960 4.683 26.159 1.00 90.00 96 LEU A N 1
ATOM 771 C CA . LEU A 1 96 ? 9.521 3.284 26.082 1.00 90.00 96 LEU A CA 1
ATOM 772 C C . LEU A 1 96 ? 10.183 2.506 24.939 1.00 90.00 96 LEU A C 1
ATOM 774 O O . LEU A 1 96 ? 9.893 1.325 24.775 1.00 90.00 96 LEU A O 1
ATOM 778 N N . ALA A 1 97 ? 11.072 3.132 24.161 1.00 88.06 97 ALA A N 1
ATOM 779 C CA . ALA A 1 97 ? 11.684 2.519 22.979 1.00 88.06 97 ALA A CA 1
ATOM 780 C C . ALA A 1 97 ? 12.491 1.241 23.283 1.00 88.06 97 ALA A C 1
ATOM 782 O O . ALA A 1 97 ? 12.663 0.403 22.407 1.00 88.06 97 ALA A O 1
ATOM 783 N N . HIS A 1 98 ? 12.951 1.077 24.526 1.00 88.38 98 HIS A N 1
ATOM 784 C CA . HIS A 1 98 ? 13.679 -0.107 24.986 1.00 88.38 98 HIS A CA 1
ATOM 785 C C . HIS A 1 98 ? 12.784 -1.341 25.211 1.00 88.38 98 HIS A C 1
ATOM 787 O O . HIS A 1 98 ? 13.307 -2.439 25.384 1.00 88.38 98 HIS A O 1
ATOM 793 N N . LEU A 1 99 ? 11.455 -1.181 25.249 1.00 88.56 99 LEU A N 1
ATOM 794 C CA . LEU A 1 99 ? 10.527 -2.290 25.472 1.00 88.56 99 LEU A CA 1
ATOM 795 C C . LEU A 1 99 ? 10.268 -3.066 24.171 1.00 88.56 99 LEU A C 1
ATOM 797 O O . LEU A 1 99 ? 10.049 -2.451 23.122 1.00 88.56 99 LEU A O 1
ATOM 801 N N . PRO A 1 100 ? 10.195 -4.410 24.221 1.00 90.38 100 PRO A N 1
ATOM 802 C CA . PRO A 1 100 ? 9.846 -5.215 23.057 1.00 90.38 100 PRO A CA 1
ATOM 803 C C . PRO A 1 100 ? 8.433 -4.883 22.560 1.00 90.38 100 PRO A C 1
ATOM 805 O O . PRO A 1 100 ? 7.505 -4.704 23.350 1.00 90.38 100 PRO A O 1
ATOM 808 N N . THR A 1 101 ? 8.242 -4.831 21.239 1.00 89.88 101 THR A N 1
ATOM 809 C CA . THR A 1 101 ? 6.924 -4.576 20.632 1.00 89.88 101 THR A CA 1
ATOM 810 C C . THR A 1 101 ? 6.258 -5.868 20.166 1.00 89.88 101 THR A C 1
ATOM 812 O O . THR A 1 101 ? 6.917 -6.784 19.679 1.00 89.88 101 THR A O 1
ATOM 815 N N . SER A 1 102 ? 4.928 -5.945 20.254 1.00 87.50 102 SER A N 1
ATOM 816 C CA . SER A 1 102 ? 4.172 -7.127 19.835 1.00 87.50 102 SER A CA 1
ATOM 817 C C . SER A 1 102 ? 2.863 -6.782 19.135 1.00 87.50 102 SER A C 1
ATOM 819 O O . SER A 1 102 ? 2.183 -5.803 19.449 1.00 87.50 102 SER A O 1
ATOM 821 N N . ASN A 1 103 ? 2.522 -7.611 18.148 1.00 79.69 103 ASN A N 1
ATOM 822 C CA . ASN A 1 103 ? 1.222 -7.616 17.472 1.00 79.69 103 ASN A CA 1
ATOM 823 C C . ASN A 1 103 ? 0.255 -8.655 18.068 1.00 79.69 103 ASN A C 1
ATOM 825 O O . ASN A 1 103 ? -0.9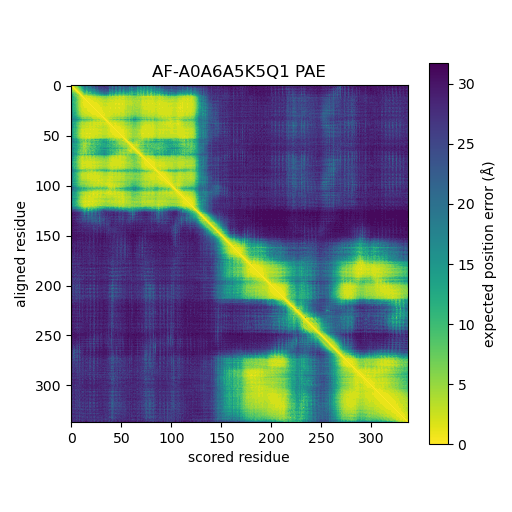27 -8.655 17.712 1.00 79.69 103 ASN A O 1
ATOM 829 N N . GLY A 1 104 ? 0.757 -9.563 18.911 1.00 78.88 104 GLY A N 1
ATOM 830 C CA . GLY A 1 104 ? -0.010 -10.665 19.488 1.00 78.88 104 GLY A CA 1
ATOM 831 C C . GLY A 1 104 ? -0.830 -10.256 20.713 1.00 78.88 104 GLY A C 1
ATOM 832 O O . GLY A 1 104 ? -0.908 -9.083 21.072 1.00 78.88 104 GLY A O 1
ATOM 833 N N . ASN A 1 105 ? -1.418 -11.246 21.387 1.00 77.06 105 ASN A N 1
ATOM 834 C CA . ASN A 1 105 ? -2.208 -11.041 22.611 1.00 77.06 105 ASN A CA 1
ATOM 835 C C . ASN A 1 105 ? -1.353 -10.725 23.851 1.00 77.06 105 ASN A C 1
ATOM 837 O O . ASN A 1 105 ? -1.898 -10.436 24.908 1.00 77.06 105 ASN A O 1
ATOM 841 N N . ASN A 1 106 ? -0.028 -10.776 23.716 1.00 82.25 106 ASN A N 1
ATOM 842 C CA . ASN A 1 106 ? 0.918 -10.514 24.801 1.00 82.25 106 ASN A CA 1
ATOM 843 C C . ASN A 1 106 ? 1.219 -9.014 24.967 1.00 82.25 106 ASN A C 1
ATOM 845 O O . ASN A 1 106 ? 1.886 -8.628 25.922 1.00 82.25 106 ASN A O 1
ATOM 849 N N . ALA A 1 107 ? 0.763 -8.172 24.033 1.00 88.56 107 ALA A N 1
ATOM 850 C CA . ALA A 1 107 ? 0.912 -6.729 24.140 1.00 88.56 107 ALA A CA 1
ATOM 851 C C . ALA A 1 107 ? -0.008 -6.173 25.233 1.00 88.56 107 ALA A C 1
ATOM 853 O O . ALA A 1 107 ? -1.208 -6.456 25.251 1.00 88.56 107 ALA A O 1
ATOM 854 N N . TYR A 1 108 ? 0.544 -5.340 26.111 1.00 90.88 108 TYR A N 1
ATOM 855 C CA . TYR A 1 108 ? -0.234 -4.687 27.153 1.00 90.88 108 TYR A CA 1
ATOM 856 C C . TYR A 1 108 ? -1.122 -3.592 26.549 1.00 90.88 108 TYR A C 1
ATOM 858 O O . TYR A 1 108 ? -0.634 -2.605 25.998 1.00 90.88 108 TYR A O 1
ATOM 866 N N . MET A 1 109 ? -2.438 -3.778 26.652 1.00 92.50 109 MET A N 1
ATOM 867 C CA . MET A 1 109 ? -3.449 -2.842 26.161 1.00 92.50 109 MET A CA 1
ATOM 868 C C . MET A 1 109 ? -4.136 -2.161 27.348 1.00 92.50 109 MET A C 1
ATOM 870 O O . MET A 1 109 ? -5.023 -2.766 27.955 1.00 92.50 109 MET A O 1
ATOM 874 N N . PRO A 1 110 ? -3.751 -0.925 27.709 1.00 90.81 110 PRO A N 1
ATOM 875 C CA . PRO A 1 110 ? -4.373 -0.229 28.823 1.00 90.81 110 PRO A CA 1
ATOM 876 C C . PRO A 1 110 ? -5.829 0.119 28.504 1.00 90.81 110 PRO A C 1
ATOM 878 O O . PRO A 1 110 ? -6.158 0.601 27.420 1.00 90.81 110 PRO A O 1
ATOM 881 N N . THR A 1 111 ? -6.705 -0.075 29.484 1.00 89.25 111 THR A N 1
ATOM 882 C CA . THR A 1 111 ? -8.076 0.435 29.444 1.00 89.25 111 THR A CA 1
ATOM 883 C C . THR A 1 111 ? -8.081 1.893 29.886 1.00 89.25 111 THR A C 1
ATOM 885 O O . THR A 1 111 ? -7.593 2.207 30.976 1.00 89.25 111 THR A O 1
ATOM 888 N N . ILE A 1 112 ? -8.620 2.779 29.049 1.00 91.00 112 ILE A N 1
ATOM 889 C CA . ILE A 1 112 ? -8.760 4.214 29.328 1.00 91.00 112 ILE A CA 1
ATOM 890 C C . ILE A 1 112 ? -10.241 4.530 29.474 1.00 91.00 112 ILE A C 1
ATOM 892 O O . ILE A 1 112 ? -11.047 4.100 28.649 1.00 91.00 112 ILE A O 1
ATOM 896 N N . THR A 1 113 ? -10.588 5.268 30.522 1.00 89.31 113 THR A N 1
ATOM 897 C CA . THR A 1 113 ? -11.970 5.663 30.816 1.00 89.31 113 THR A CA 1
ATOM 898 C C . THR A 1 113 ? -12.195 7.157 30.584 1.00 89.31 113 THR A C 1
ATOM 900 O O . THR A 1 113 ? -11.262 7.959 30.557 1.00 89.31 113 THR A O 1
ATOM 903 N N . ASP A 1 114 ? -13.459 7.548 30.442 1.00 85.69 114 ASP A N 1
ATOM 904 C CA . ASP A 1 114 ? -13.847 8.948 30.214 1.00 85.69 114 ASP A CA 1
ATOM 905 C C . ASP A 1 114 ? -13.515 9.841 31.395 1.00 85.69 114 ASP A C 1
ATOM 907 O O . ASP A 1 114 ? -13.150 11.001 31.220 1.00 85.69 114 ASP A O 1
ATOM 911 N N . GLU A 1 115 ? -13.648 9.294 32.599 1.00 85.94 115 GLU A N 1
ATOM 912 C CA . GLU A 1 115 ? -13.329 9.982 33.841 1.00 85.94 115 GLU A CA 1
ATOM 913 C C . GLU A 1 115 ? -11.843 10.330 33.894 1.00 85.94 115 GLU A C 1
ATOM 915 O O . GLU A 1 115 ? -11.500 11.454 34.246 1.00 85.94 115 GLU A O 1
ATOM 920 N N . GLU A 1 116 ? -10.970 9.422 33.448 1.00 87.25 116 GLU A N 1
ATOM 921 C CA . GLU A 1 116 ? -9.528 9.667 33.365 1.00 87.25 116 GLU A CA 1
ATOM 922 C C . GLU A 1 116 ? -9.191 10.751 32.342 1.00 87.25 116 GLU A C 1
ATOM 924 O O . GLU A 1 116 ? -8.392 11.636 32.634 1.00 87.25 116 GLU A O 1
ATOM 929 N N . ILE A 1 117 ? -9.823 10.729 31.165 1.00 87.69 117 ILE A N 1
ATOM 930 C CA . ILE A 1 117 ? -9.592 11.749 30.132 1.00 87.69 117 ILE A CA 1
ATOM 931 C C . ILE A 1 117 ? -10.088 13.117 30.609 1.00 87.69 117 ILE A C 1
ATOM 933 O O . ILE A 1 117 ? -9.390 14.118 30.452 1.00 87.69 117 ILE A O 1
ATOM 937 N N . ARG A 1 118 ? -11.274 13.177 31.229 1.00 86.00 118 ARG A N 1
ATOM 938 C CA . ARG A 1 118 ? -11.823 14.419 31.794 1.00 86.00 118 ARG A CA 1
ATOM 939 C C . ARG A 1 118 ? -10.965 14.934 32.943 1.00 86.00 118 ARG A C 1
ATOM 941 O O . ARG A 1 118 ? -10.678 16.126 32.976 1.00 86.00 118 ARG A O 1
ATOM 948 N N . ALA A 1 119 ? -10.528 14.059 33.848 1.00 85.88 119 ALA A N 1
ATOM 949 C CA . ALA A 1 119 ? -9.625 14.418 34.935 1.00 85.88 119 ALA A CA 1
ATOM 950 C C . ALA A 1 119 ? -8.302 14.959 34.386 1.00 85.88 119 ALA A C 1
ATOM 952 O O . ALA A 1 119 ? -7.843 16.002 34.837 1.00 85.88 119 ALA A O 1
ATOM 953 N N . TYR A 1 120 ? -7.741 14.316 33.361 1.00 84.94 120 TYR A N 1
ATOM 954 C CA . TYR A 1 120 ? -6.503 14.759 32.733 1.00 84.94 120 TYR A CA 1
ATOM 955 C C . TYR A 1 120 ? -6.658 16.132 32.068 1.00 84.94 120 TYR A C 1
ATOM 957 O O . TYR A 1 120 ? -5.862 17.030 32.335 1.00 84.94 120 TYR A O 1
ATOM 965 N N . LEU A 1 121 ? -7.732 16.344 31.297 1.00 83.38 121 LEU A N 1
ATOM 966 C CA . LEU A 1 121 ? -8.064 17.650 30.713 1.00 83.38 121 LEU A CA 1
ATOM 967 C C . LEU A 1 121 ? -8.259 18.726 31.790 1.00 83.38 121 LEU A C 1
ATOM 969 O O . LEU A 1 121 ? -7.812 19.856 31.615 1.00 83.38 121 LEU A O 1
ATOM 973 N N . LEU A 1 122 ? -8.900 18.393 32.913 1.0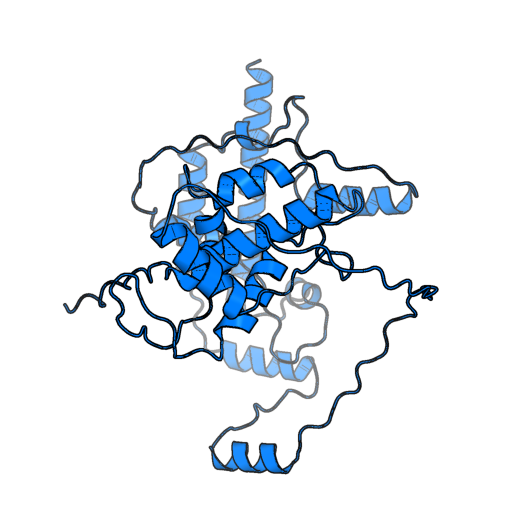0 80.56 122 LEU A N 1
ATOM 974 C CA . LEU A 1 122 ? -9.053 19.305 34.047 1.00 80.56 122 LEU A CA 1
ATOM 975 C C . LEU A 1 122 ? -7.703 19.623 34.694 1.00 80.56 122 LEU A C 1
ATOM 977 O O . LEU A 1 122 ? -7.455 20.782 34.995 1.00 80.56 122 LEU A O 1
ATOM 981 N N . THR A 1 123 ? -6.814 18.641 34.869 1.00 74.38 123 THR A N 1
ATOM 982 C CA . THR A 1 123 ? -5.486 18.856 35.467 1.00 74.38 123 THR A CA 1
ATOM 983 C C . THR A 1 123 ? -4.543 19.640 34.561 1.00 74.38 123 THR A C 1
ATOM 985 O O . THR A 1 123 ? -3.872 20.545 35.049 1.00 74.38 123 THR A O 1
ATOM 988 N N . GLU A 1 124 ? -4.535 19.380 33.249 1.00 66.56 124 GLU A N 1
ATOM 989 C CA . GLU A 1 124 ? -3.742 20.166 32.295 1.00 66.56 124 GLU A CA 1
ATOM 990 C C . GLU A 1 124 ? -4.249 21.607 32.176 1.00 66.56 124 GLU A C 1
ATOM 992 O O . GLU A 1 124 ? -3.447 22.523 32.006 1.00 66.56 124 GLU A O 1
ATOM 997 N N . ASN A 1 125 ? -5.559 21.823 32.340 1.00 55.06 125 ASN A N 1
ATOM 998 C CA . ASN A 1 125 ? -6.143 23.162 32.398 1.00 55.06 125 ASN A CA 1
ATOM 999 C C . ASN A 1 125 ? -5.976 23.843 33.772 1.00 55.06 125 ASN A C 1
ATOM 1001 O O . ASN A 1 125 ? -6.010 25.070 33.836 1.00 55.06 125 ASN A O 1
ATOM 1005 N N . ALA A 1 126 ? -5.813 23.085 34.865 1.00 39.78 126 ALA A N 1
ATOM 1006 C CA . ALA A 1 126 ? -5.784 23.617 36.231 1.00 39.78 126 ALA A CA 1
ATOM 1007 C C . ALA A 1 126 ? -4.379 23.891 36.786 1.00 39.78 126 ALA A C 1
ATOM 1009 O O . ALA A 1 126 ? -4.249 24.775 37.628 1.00 39.78 126 ALA A O 1
ATOM 1010 N N . SER A 1 127 ? -3.327 23.180 36.367 1.00 30.91 127 SER A N 1
ATOM 1011 C CA . SER A 1 127 ? -1.958 23.474 36.810 1.00 30.91 127 SER A CA 1
ATOM 1012 C C . SER A 1 127 ? -0.939 22.620 36.062 1.00 30.91 127 SER A C 1
ATOM 1014 O O . SER A 1 127 ? -1.027 21.393 36.056 1.00 30.91 127 SER A O 1
ATOM 1016 N N . GLY A 1 128 ? 0.156 23.236 35.608 1.00 38.25 128 GLY A N 1
ATOM 1017 C CA . GLY A 1 128 ? 1.442 22.562 35.743 1.00 38.25 128 GLY A CA 1
ATOM 1018 C C . GLY A 1 128 ? 1.603 22.207 37.218 1.00 38.25 128 GLY A C 1
ATOM 1019 O O . GLY A 1 128 ? 1.738 23.114 38.025 1.00 38.25 128 GLY A O 1
ATOM 1020 N N . THR A 1 129 ? 1.392 20.939 37.565 1.00 33.88 129 THR A N 1
ATOM 1021 C CA . THR A 1 129 ? 1.763 20.174 38.774 1.00 33.88 129 THR A CA 1
ATOM 1022 C C . THR A 1 129 ? 0.756 19.022 38.835 1.00 33.88 129 THR A C 1
ATOM 1024 O O . THR A 1 129 ? -0.428 19.232 39.088 1.00 33.88 129 THR A O 1
ATOM 1027 N N . GLY A 1 130 ? 1.215 17.814 38.503 1.00 37.06 130 GLY A N 1
ATOM 1028 C CA . GLY A 1 130 ? 0.359 16.634 38.382 1.00 37.06 130 GLY A CA 1
ATOM 1029 C C . GLY A 1 130 ? -0.221 16.159 39.719 1.00 37.06 130 GLY A C 1
ATOM 1030 O O . GLY A 1 130 ? 0.353 16.451 40.771 1.00 37.06 130 GLY A O 1
ATOM 1031 N N . PRO A 1 131 ? -1.304 15.364 39.690 1.00 42.41 131 PRO A N 1
ATOM 1032 C CA . PRO A 1 131 ? -1.721 14.614 40.858 1.00 42.41 131 PRO A CA 1
ATOM 1033 C C . PRO A 1 131 ? -1.630 13.091 40.681 1.00 42.41 131 PRO A C 1
ATOM 1035 O O . PRO A 1 131 ? -1.903 12.517 39.629 1.00 42.41 131 PRO A O 1
ATOM 1038 N N . ASN A 1 132 ? -1.255 12.482 41.807 1.00 42.78 132 ASN A N 1
ATOM 1039 C CA . ASN A 1 132 ? -1.454 11.099 42.231 1.00 42.78 132 ASN A CA 1
ATOM 1040 C C . ASN A 1 132 ? -2.776 10.474 41.758 1.00 42.78 132 ASN A C 1
ATOM 1042 O O . ASN A 1 132 ? -3.837 11.055 41.975 1.00 42.78 132 ASN A O 1
ATOM 1046 N N . LEU A 1 133 ? -2.705 9.228 41.282 1.00 34.00 133 LEU A N 1
ATOM 1047 C CA . LEU A 1 133 ? -3.824 8.284 41.163 1.00 34.00 133 LEU A CA 1
ATOM 1048 C C . LEU A 1 133 ? -3.335 6.863 41.551 1.00 34.00 133 LEU A C 1
ATOM 1050 O O . LEU A 1 133 ? -2.127 6.624 41.588 1.00 34.00 133 LEU A O 1
ATOM 1054 N N . PRO A 1 134 ? -4.244 5.954 41.953 1.00 35.78 134 PRO A N 1
ATOM 1055 C CA . PRO A 1 134 ? -4.048 4.998 43.038 1.00 35.78 134 PRO A CA 1
ATOM 1056 C C . PRO A 1 134 ? -3.516 3.640 42.565 1.00 35.78 134 PRO A C 1
ATOM 1058 O O . PRO A 1 134 ? -3.776 3.200 41.448 1.00 35.78 134 PRO A O 1
ATOM 1061 N N . GLN A 1 135 ? -2.812 2.948 43.464 1.00 33.59 135 GLN A N 1
ATOM 1062 C CA . GLN A 1 135 ? -2.351 1.569 43.282 1.00 33.59 135 GLN A CA 1
ATOM 1063 C C . GLN A 1 135 ? -3.525 0.585 43.132 1.00 33.59 135 GLN A C 1
ATOM 1065 O O . GLN A 1 135 ? -4.436 0.615 43.965 1.00 33.59 135 GLN A O 1
ATOM 1070 N N . PRO A 1 136 ? -3.484 -0.355 42.168 1.00 33.19 136 PRO A N 1
ATOM 1071 C CA . PRO A 1 136 ? -4.381 -1.496 42.173 1.00 33.19 136 PRO A CA 1
ATOM 1072 C C . PRO A 1 136 ? -3.830 -2.613 43.067 1.00 33.19 136 PRO A C 1
ATOM 1074 O O . PRO A 1 136 ? -2.676 -3.036 42.969 1.00 33.19 136 PRO A O 1
ATOM 1077 N N . SER A 1 137 ? -4.704 -3.085 43.949 1.00 32.34 137 SER A N 1
ATOM 1078 C CA . SER A 1 137 ? -4.558 -4.272 44.777 1.00 32.34 137 SER A CA 1
ATOM 1079 C C . SER A 1 137 ? -4.443 -5.540 43.927 1.00 32.34 137 SER A C 1
ATOM 1081 O O . SER A 1 137 ? -5.121 -5.718 42.916 1.00 32.34 137 SER A O 1
ATOM 1083 N N . GLY A 1 138 ? -3.550 -6.427 44.368 1.00 33.00 138 GLY A N 1
ATOM 1084 C CA . GLY A 1 138 ? -3.215 -7.675 43.700 1.00 33.00 138 GLY A CA 1
ATOM 1085 C C . GLY A 1 138 ? -4.381 -8.656 43.587 1.00 33.00 138 GLY A C 1
ATOM 1086 O O . GLY A 1 138 ? -5.147 -8.867 44.526 1.00 33.00 138 GLY A O 1
ATOM 1087 N N . GLY A 1 139 ? -4.445 -9.310 42.429 1.00 28.02 139 GLY A N 1
ATOM 1088 C CA . GLY A 1 139 ? -5.286 -10.468 42.163 1.00 28.02 139 GLY A CA 1
ATOM 1089 C C . GLY A 1 139 ? -4.481 -11.507 41.397 1.00 28.02 139 GLY A C 1
ATOM 1090 O O . GLY A 1 139 ? -4.321 -11.420 40.184 1.00 28.02 139 GLY A O 1
ATOM 1091 N N . THR A 1 140 ? -3.936 -12.476 42.124 1.00 32.59 140 THR A N 1
ATOM 1092 C CA . THR A 1 140 ? -3.258 -13.658 41.591 1.00 32.59 140 THR A CA 1
ATOM 1093 C C . THR A 1 140 ? -4.258 -14.530 40.831 1.00 32.59 140 THR A C 1
ATOM 1095 O O . THR A 1 140 ? -5.197 -15.038 41.438 1.00 32.59 140 THR A O 1
ATOM 1098 N N . LEU A 1 141 ? -4.040 -14.771 39.535 1.00 30.66 141 LEU A N 1
ATOM 1099 C CA . LEU A 1 141 ? -4.696 -15.864 38.811 1.00 30.66 141 LEU A CA 1
ATOM 1100 C C . LEU A 1 141 ? -3.662 -16.654 38.007 1.00 30.66 141 LEU A C 1
ATOM 1102 O O . LEU A 1 141 ? -3.122 -16.213 36.997 1.00 30.66 141 LEU A O 1
ATOM 1106 N N . THR A 1 142 ? -3.390 -17.853 38.505 1.00 32.88 142 THR A N 1
ATOM 1107 C CA . THR A 1 142 ? -2.590 -18.898 37.879 1.00 32.88 142 THR A CA 1
ATOM 1108 C C . THR A 1 142 ? -3.407 -19.575 36.775 1.00 32.88 142 THR A C 1
ATOM 1110 O O . THR A 1 142 ? -4.331 -20.338 37.041 1.00 32.88 142 THR A O 1
ATOM 1113 N N . GLY A 1 143 ? -3.060 -19.322 35.512 1.00 32.34 143 GLY A N 1
ATOM 1114 C CA . GLY A 1 143 ? -3.656 -19.988 34.352 1.00 32.34 143 GLY A CA 1
ATOM 1115 C C . GLY A 1 143 ? -2.586 -20.634 33.479 1.00 32.34 143 GLY A C 1
ATOM 1116 O O . GLY A 1 143 ? -1.891 -19.950 32.737 1.00 32.34 143 GLY A O 1
ATOM 1117 N N . LYS A 1 144 ? -2.443 -21.961 33.565 1.00 34.84 144 LYS A N 1
ATOM 1118 C CA . LYS A 1 144 ? -1.567 -22.768 32.700 1.00 34.84 144 LYS A CA 1
ATOM 1119 C C . LYS A 1 144 ? -1.993 -22.622 31.231 1.00 34.84 144 LYS A C 1
ATOM 1121 O O . LYS A 1 144 ? -3.066 -23.091 30.855 1.00 34.84 144 LYS A O 1
ATOM 1126 N N . GLY A 1 145 ? -1.140 -22.019 30.403 1.00 31.48 145 GLY A N 1
ATOM 1127 C CA . GLY A 1 145 ? -1.322 -21.946 28.953 1.00 31.48 145 GLY A CA 1
ATOM 1128 C C . GLY A 1 145 ? -1.153 -23.317 28.294 1.00 31.48 145 GLY A C 1
ATOM 1129 O O . GLY A 1 145 ? -0.083 -23.919 28.355 1.00 31.48 145 GLY A O 1
ATOM 1130 N N . LYS A 1 146 ? -2.225 -23.814 27.669 1.00 37.81 146 LYS A N 1
ATOM 1131 C CA . LYS A 1 146 ? -2.195 -24.930 26.713 1.00 37.81 146 LYS A CA 1
ATOM 1132 C C . LYS A 1 146 ? -1.674 -24.428 25.362 1.00 37.81 146 LYS A C 1
ATOM 1134 O O . LYS A 1 146 ? -2.044 -23.342 24.924 1.00 37.81 146 LYS A O 1
ATOM 1139 N N . GLN A 1 147 ? -0.849 -25.245 24.712 1.00 32.38 147 GLN A N 1
ATOM 1140 C CA . GLN A 1 147 ? -0.329 -25.015 23.362 1.00 32.38 147 GLN A CA 1
ATOM 1141 C C . GLN A 1 147 ? -1.451 -24.889 22.309 1.00 32.38 147 GLN A C 1
ATOM 1143 O O . GLN A 1 147 ? -2.498 -25.529 22.459 1.00 32.38 147 GLN A O 1
ATOM 1148 N N . PRO A 1 148 ? -1.244 -24.107 21.232 1.00 36.75 148 PRO A N 1
ATOM 1149 C CA . PRO A 1 148 ? -2.212 -23.970 20.151 1.00 36.75 148 PRO A CA 1
ATOM 1150 C C . PRO A 1 148 ? -2.277 -25.252 19.311 1.00 36.75 148 PRO A C 1
ATOM 1152 O O . PRO A 1 148 ? -1.262 -25.781 18.860 1.00 36.75 148 PRO A O 1
ATOM 1155 N N . SER A 1 149 ? -3.495 -25.750 19.101 1.00 38.31 149 SER A N 1
ATOM 1156 C CA . SER A 1 149 ? -3.785 -26.815 18.140 1.00 38.31 149 SER A CA 1
ATOM 1157 C C . SER A 1 149 ? -4.021 -26.231 16.737 1.00 38.31 149 SER A C 1
ATOM 1159 O O . SER A 1 149 ? -4.302 -25.044 16.585 1.00 38.31 149 SER A O 1
ATOM 1161 N N . LYS A 1 150 ? -3.828 -27.094 15.731 1.00 44.06 150 LYS A N 1
ATOM 1162 C CA . LYS A 1 150 ? -3.919 -26.915 14.265 1.00 44.06 150 LYS A CA 1
ATOM 1163 C C . LYS A 1 150 ? -5.139 -26.097 13.773 1.00 44.06 150 LYS A C 1
ATOM 1165 O O . LYS A 1 150 ? -6.120 -25.994 14.506 1.00 44.06 150 LYS A O 1
ATOM 1170 N N . PRO A 1 151 ? -5.104 -25.541 12.538 1.00 44.94 151 PRO A N 1
ATOM 1171 C CA . PRO A 1 151 ? -6.140 -24.638 12.040 1.00 44.94 151 PRO A CA 1
ATOM 1172 C C . PRO A 1 151 ? -7.484 -25.363 11.955 1.00 44.94 151 PRO A C 1
ATOM 1174 O O . PRO A 1 151 ? -7.664 -26.256 11.131 1.00 44.94 151 PRO A O 1
ATOM 1177 N N . ASN A 1 152 ? -8.421 -24.975 12.819 1.00 42.50 152 ASN A N 1
ATOM 1178 C CA . ASN A 1 152 ? -9.820 -25.336 12.655 1.00 42.50 152 ASN A CA 1
ATOM 1179 C C . ASN A 1 152 ? -10.336 -24.670 11.378 1.00 42.50 152 ASN A C 1
ATOM 1181 O O . ASN A 1 152 ? -10.253 -23.447 11.234 1.00 42.50 152 ASN A O 1
ATOM 1185 N N . GLU A 1 153 ? -10.882 -25.486 10.479 1.00 52.41 153 GLU A N 1
ATOM 1186 C CA . GLU A 1 153 ? -11.787 -25.054 9.421 1.00 52.41 153 GLU A CA 1
ATOM 1187 C C . GLU A 1 153 ? -12.823 -24.115 10.041 1.00 52.41 153 GLU A C 1
ATOM 1189 O O . GLU A 1 153 ? -13.565 -24.479 10.956 1.00 52.41 153 GLU A O 1
ATOM 1194 N N . THR A 1 154 ? -12.819 -22.860 9.602 1.00 48.25 154 THR A N 1
ATOM 1195 C CA . THR A 1 154 ? -13.854 -21.911 9.995 1.00 48.25 154 THR A CA 1
ATOM 1196 C C . THR A 1 154 ? -15.166 -22.441 9.419 1.00 48.25 154 THR A C 1
ATOM 1198 O O . THR A 1 154 ? -15.231 -22.666 8.209 1.00 48.25 154 THR A O 1
ATOM 1201 N N . PRO A 1 155 ? -16.207 -22.686 10.235 1.00 54.16 155 PRO A N 1
ATOM 1202 C CA . PRO A 1 155 ? -17.478 -23.140 9.701 1.00 54.16 155 PRO A CA 1
ATOM 1203 C C . PRO A 1 155 ? -18.010 -22.057 8.764 1.00 54.16 155 PRO A C 1
ATOM 1205 O O . PRO A 1 155 ? -18.207 -20.911 9.172 1.00 54.16 155 PRO A O 1
ATOM 1208 N N . VAL A 1 156 ? -18.211 -22.416 7.495 1.00 58.53 156 VAL A N 1
ATOM 1209 C CA . VAL A 1 156 ? -18.899 -21.565 6.524 1.00 58.53 156 VAL A CA 1
ATOM 1210 C C . VAL A 1 156 ? -20.320 -21.393 7.044 1.00 58.53 156 VAL A C 1
ATOM 1212 O O . VAL A 1 156 ? -21.131 -22.312 6.952 1.00 58.53 156 VAL A O 1
ATOM 1215 N N . LEU A 1 157 ? -20.610 -20.244 7.652 1.00 66.31 157 LEU A N 1
ATOM 1216 C CA . LEU A 1 157 ? -21.967 -19.907 8.055 1.00 66.31 157 LEU A CA 1
ATOM 1217 C C . LEU A 1 157 ? -22.766 -19.633 6.772 1.00 66.31 157 LEU A C 1
ATOM 1219 O O . LEU A 1 157 ? -22.428 -18.689 6.052 1.00 66.31 157 LEU A O 1
ATOM 1223 N N . PRO A 1 158 ? -23.781 -20.451 6.438 1.00 68.56 158 PRO A N 1
ATOM 1224 C CA . PRO A 1 158 ? -24.621 -20.179 5.284 1.00 68.56 158 PRO A CA 1
ATOM 1225 C C . PRO A 1 158 ? -25.351 -18.854 5.511 1.00 68.56 158 PRO A C 1
ATOM 1227 O O . PRO A 1 158 ? -25.915 -18.618 6.579 1.00 68.56 158 PRO A O 1
ATOM 1230 N N . THR A 1 159 ? -25.308 -17.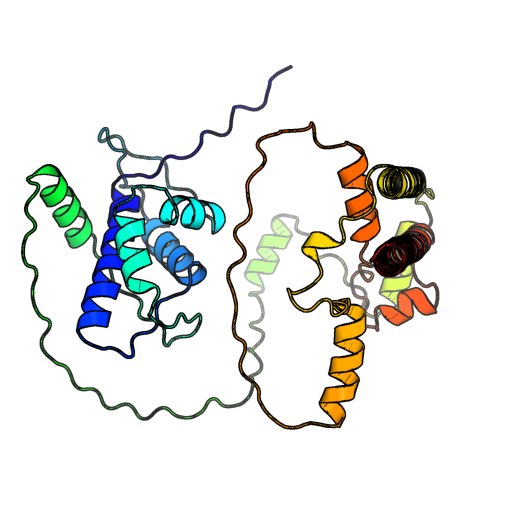969 4.517 1.00 75.38 159 THR A N 1
ATOM 1231 C CA . THR A 1 159 ? -26.036 -16.699 4.559 1.00 75.38 159 THR A CA 1
ATOM 1232 C C . THR A 1 159 ? -27.535 -16.980 4.614 1.00 75.38 159 THR A C 1
ATOM 1234 O O . THR A 1 159 ? -28.026 -17.850 3.893 1.00 75.38 159 THR A O 1
ATOM 1237 N N . ASP A 1 160 ? -28.255 -16.254 5.470 1.00 82.06 160 ASP A N 1
ATOM 1238 C CA . ASP A 1 160 ? -29.698 -16.423 5.633 1.00 82.06 160 ASP A CA 1
ATOM 1239 C C . ASP A 1 160 ? -30.417 -16.194 4.284 1.00 82.06 160 ASP A C 1
ATOM 1241 O O . ASP A 1 160 ? -30.222 -15.140 3.661 1.00 82.06 160 ASP A O 1
ATOM 1245 N N . PRO A 1 161 ? -31.242 -17.146 3.801 1.00 78.31 161 PRO A N 1
ATOM 1246 C CA . PRO A 1 161 ? -31.998 -16.990 2.560 1.00 78.31 161 PRO A CA 1
ATOM 1247 C C . PRO A 1 161 ? -32.897 -15.741 2.536 1.00 78.31 161 PRO A C 1
ATOM 1249 O O . PRO A 1 161 ? -33.169 -15.234 1.447 1.00 78.31 161 PRO A O 1
ATOM 1252 N N . GLY A 1 162 ? -33.304 -15.199 3.692 1.00 81.81 162 GLY A N 1
ATOM 1253 C CA . GLY A 1 162 ? -34.050 -13.937 3.774 1.00 81.81 162 GLY A CA 1
ATOM 1254 C C . GLY A 1 162 ? -33.242 -12.715 3.319 1.00 81.81 162 GLY A C 1
ATOM 1255 O O . GLY A 1 162 ? -33.764 -11.856 2.610 1.00 81.81 162 GLY A O 1
ATOM 1256 N N . ILE A 1 163 ? -31.944 -12.673 3.634 1.00 79.88 163 ILE A N 1
ATOM 1257 C CA . ILE A 1 163 ? -31.036 -11.596 3.200 1.00 79.88 163 ILE A CA 1
ATOM 1258 C C . ILE A 1 163 ? -30.812 -11.680 1.686 1.00 79.88 163 ILE A C 1
ATOM 1260 O O . ILE A 1 163 ? -30.797 -10.665 0.995 1.00 79.88 163 ILE A O 1
ATOM 1264 N N . VAL A 1 164 ? -30.689 -12.896 1.149 1.00 75.62 164 VAL A N 1
ATOM 1265 C CA . VAL A 1 164 ? -30.533 -13.118 -0.297 1.00 75.62 164 VAL A CA 1
ATOM 1266 C C . VAL A 1 164 ? -31.792 -12.699 -1.065 1.00 75.62 164 VAL A C 1
ATOM 1268 O O . VAL A 1 164 ? -31.678 -12.151 -2.159 1.00 75.62 164 VAL A O 1
ATOM 1271 N N . ALA A 1 165 ? -32.984 -12.934 -0.508 1.00 79.50 165 ALA A N 1
ATOM 1272 C CA . ALA A 1 165 ? -34.243 -12.485 -1.101 1.00 79.50 165 ALA A CA 1
ATOM 1273 C C . ALA A 1 165 ? -34.356 -10.951 -1.113 1.00 79.50 165 ALA A C 1
ATOM 1275 O O . ALA A 1 165 ? -34.662 -10.384 -2.158 1.00 79.50 165 ALA A O 1
ATOM 1276 N N . MET A 1 166 ? -34.010 -10.288 -0.004 1.00 84.00 166 MET A N 1
ATOM 1277 C CA . MET A 1 166 ? -33.979 -8.823 0.090 1.00 84.00 166 MET A CA 1
ATOM 1278 C C . MET A 1 166 ? -33.003 -8.202 -0.923 1.00 84.00 166 MET A C 1
ATOM 1280 O O . MET A 1 166 ? -33.367 -7.286 -1.650 1.00 84.00 166 MET A O 1
ATOM 1284 N N . LEU A 1 167 ? -31.788 -8.750 -1.050 1.00 81.06 167 LEU A N 1
ATOM 1285 C CA . LEU A 1 167 ? -30.803 -8.275 -2.030 1.00 81.06 167 LEU A CA 1
ATOM 1286 C C . LEU A 1 167 ? -31.286 -8.463 -3.477 1.00 81.06 167 LEU A C 1
ATOM 1288 O O . LEU A 1 167 ? -31.064 -7.600 -4.325 1.00 81.06 167 LEU A O 1
ATOM 1292 N N . LYS A 1 168 ? -31.991 -9.563 -3.770 1.00 81.75 168 LYS A N 1
ATOM 1293 C CA . LYS A 1 168 ? -32.607 -9.773 -5.088 1.00 81.75 168 LYS A CA 1
ATOM 1294 C C . LYS A 1 168 ? -33.720 -8.765 -5.379 1.00 81.75 168 LYS A C 1
ATOM 1296 O O . LYS A 1 168 ? -33.820 -8.315 -6.516 1.00 81.75 168 LYS A O 1
ATOM 1301 N N . GLU A 1 169 ? -34.533 -8.401 -4.386 1.00 84.12 169 GLU A N 1
ATOM 1302 C CA . GLU A 1 169 ? -35.555 -7.350 -4.522 1.00 84.12 169 GLU A CA 1
ATOM 1303 C C . GLU A 1 169 ? -34.934 -5.959 -4.728 1.00 84.12 169 GLU A C 1
ATOM 1305 O O . GLU A 1 169 ? -35.469 -5.157 -5.490 1.00 84.12 169 GLU A O 1
ATOM 1310 N N . GLU A 1 170 ? -33.762 -5.701 -4.141 1.00 85.81 170 GLU A N 1
ATOM 1311 C CA . GLU A 1 170 ? -32.952 -4.497 -4.383 1.00 85.81 170 GLU A CA 1
ATOM 1312 C C . GLU A 1 170 ? -32.260 -4.480 -5.762 1.00 85.81 170 GLU A C 1
ATOM 1314 O O . GLU A 1 170 ? -31.572 -3.516 -6.100 1.00 85.81 170 GLU A O 1
ATOM 1319 N N . GLY A 1 171 ? -32.443 -5.522 -6.581 1.00 83.12 171 GLY A N 1
ATOM 1320 C CA . GLY A 1 171 ? -31.879 -5.615 -7.928 1.00 83.12 171 GLY A CA 1
ATOM 1321 C C . GLY A 1 171 ? -30.424 -6.085 -7.974 1.00 83.12 171 GLY A C 1
ATOM 1322 O O . GLY A 1 171 ? -29.773 -5.938 -9.009 1.00 83.12 171 GLY A O 1
ATOM 1323 N N . TRP A 1 172 ? -29.894 -6.661 -6.889 1.00 75.88 172 TRP A N 1
ATOM 1324 C CA . TRP A 1 172 ? -28.584 -7.309 -6.928 1.00 75.88 172 TRP A CA 1
ATOM 1325 C C . TRP A 1 172 ? -28.664 -8.639 -7.680 1.00 75.88 172 TRP A C 1
ATOM 1327 O O . TRP A 1 172 ? -29.127 -9.658 -7.159 1.00 75.88 172 TRP A O 1
ATOM 1337 N N . GLU A 1 173 ? -28.155 -8.647 -8.909 1.00 76.31 173 GLU A N 1
ATOM 1338 C CA . GLU A 1 173 ? -27.908 -9.875 -9.657 1.00 76.31 173 GLU A CA 1
ATOM 1339 C C . GLU A 1 173 ? -26.594 -10.505 -9.188 1.00 76.31 173 GLU A C 1
ATOM 1341 O O . GLU A 1 173 ? -25.521 -9.904 -9.267 1.00 76.31 173 GLU A O 1
ATOM 1346 N N . ILE A 1 174 ? -26.670 -11.738 -8.682 1.00 71.44 174 ILE A N 1
ATOM 1347 C CA . ILE A 1 174 ? -25.474 -12.526 -8.384 1.00 71.44 174 ILE A CA 1
ATOM 1348 C C . ILE A 1 174 ? -24.806 -12.835 -9.730 1.00 71.44 174 ILE A C 1
ATOM 1350 O O . ILE A 1 174 ? -25.454 -13.464 -10.572 1.00 71.44 174 ILE A O 1
ATOM 1354 N N . PRO A 1 175 ? -23.541 -12.429 -9.949 1.00 72.81 175 PRO A N 1
ATOM 1355 C CA . PRO A 1 175 ? -22.844 -12.728 -11.189 1.00 72.81 175 PRO A CA 1
ATOM 1356 C C . PRO A 1 175 ? -22.829 -14.239 -11.409 1.00 72.81 175 PRO A C 1
ATOM 1358 O O . PRO A 1 175 ? -22.472 -14.991 -10.499 1.00 72.81 175 PRO A O 1
ATOM 1361 N N . ASP A 1 176 ? -23.216 -14.685 -12.603 1.00 81.94 176 ASP A N 1
ATOM 1362 C CA . ASP A 1 176 ? -23.191 -16.106 -12.933 1.00 81.94 176 ASP A CA 1
ATOM 1363 C C . ASP A 1 176 ? -21.742 -16.613 -12.899 1.00 81.94 176 ASP A C 1
ATOM 1365 O O . ASP A 1 176 ? -20.907 -16.267 -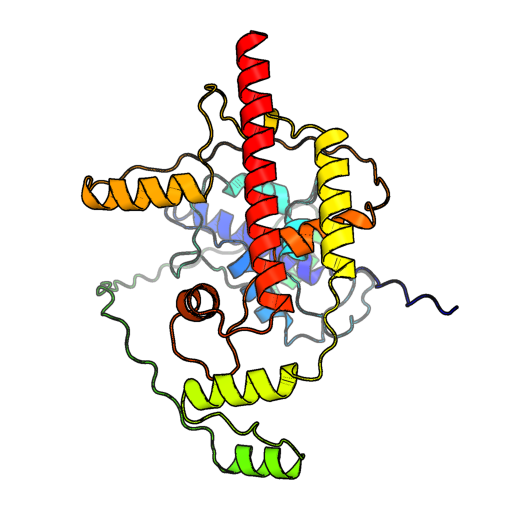13.743 1.00 81.94 176 ASP A O 1
ATOM 1369 N N . LEU A 1 177 ? -21.436 -17.390 -11.862 1.00 83.44 177 LEU A N 1
ATOM 1370 C CA . LEU A 1 177 ? -20.113 -17.936 -11.606 1.00 83.44 177 LEU A CA 1
ATOM 1371 C C . LEU A 1 177 ? -19.841 -19.077 -12.593 1.00 83.44 177 LEU A C 1
ATOM 1373 O O . LEU A 1 177 ? -20.628 -20.027 -12.650 1.00 83.44 177 LEU A O 1
ATOM 1377 N N . PRO A 1 178 ? -18.716 -19.053 -13.330 1.00 90.19 178 PRO A N 1
ATOM 1378 C CA . PRO A 1 178 ? -18.371 -20.167 -14.198 1.00 90.19 178 PRO A CA 1
ATOM 1379 C C . PRO A 1 178 ? -18.160 -21.429 -13.356 1.00 90.19 178 PRO A C 1
ATOM 1381 O O . PRO A 1 178 ? -17.554 -21.404 -12.279 1.00 90.19 178 PRO A O 1
ATOM 1384 N N . ARG A 1 179 ? -18.669 -22.559 -13.851 1.00 88.88 179 ARG A N 1
ATOM 1385 C CA . ARG A 1 179 ? -18.676 -23.832 -13.119 1.00 88.88 179 ARG A CA 1
ATOM 1386 C C . ARG A 1 179 ? -17.298 -24.477 -13.081 1.00 88.88 179 ARG A C 1
ATOM 1388 O O . ARG A 1 179 ? -16.995 -25.241 -12.167 1.00 88.88 179 ARG A O 1
ATOM 1395 N N . ASN A 1 180 ? -16.465 -24.192 -14.078 1.00 92.94 180 ASN A N 1
ATOM 1396 C CA . ASN A 1 180 ? -15.113 -24.720 -14.196 1.00 92.94 180 ASN A CA 1
ATOM 1397 C C . ASN A 1 180 ? -14.152 -23.690 -14.819 1.00 92.94 180 ASN A C 1
ATOM 1399 O O . ASN A 1 180 ? -14.561 -22.664 -15.360 1.00 92.94 180 ASN A O 1
ATOM 1403 N N . SER A 1 181 ? -12.849 -23.974 -14.738 1.00 90.19 181 SER A N 1
ATOM 1404 C CA . SER A 1 181 ? -11.802 -23.068 -15.228 1.00 90.19 181 SER A CA 1
ATOM 1405 C C . SER A 1 181 ? -11.812 -22.881 -16.747 1.00 90.19 181 SER A C 1
ATOM 1407 O O . SER A 1 181 ? -11.477 -21.800 -17.218 1.00 90.19 181 SER A O 1
ATOM 1409 N N . ASN A 1 182 ? -12.245 -23.890 -17.509 1.00 92.00 182 ASN A N 1
ATOM 1410 C CA . ASN A 1 182 ? -12.347 -23.796 -18.968 1.00 92.00 182 ASN A CA 1
ATOM 1411 C C . ASN A 1 182 ? -13.465 -22.833 -19.386 1.00 92.00 182 ASN A C 1
ATOM 1413 O O . ASN A 1 182 ? -13.283 -22.026 -20.288 1.00 92.00 182 ASN A O 1
ATOM 1417 N N . GLU A 1 183 ? -14.603 -22.879 -18.698 1.00 92.44 183 GLU A N 1
ATOM 1418 C CA . GLU A 1 183 ? -15.715 -21.954 -18.897 1.00 92.44 183 GLU A CA 1
ATOM 1419 C C . GLU A 1 183 ? -15.310 -20.522 -18.529 1.00 92.44 183 GLU A C 1
ATOM 1421 O O . GLU A 1 183 ? -15.599 -19.593 -19.279 1.00 92.44 183 GLU A O 1
ATOM 1426 N N . ALA A 1 184 ? -14.577 -20.348 -17.425 1.00 92.19 184 ALA A N 1
ATOM 1427 C CA . ALA A 1 184 ? -13.985 -19.065 -17.043 1.00 92.19 184 ALA A CA 1
ATOM 1428 C C . ALA A 1 184 ? -13.085 -18.493 -18.153 1.00 92.19 184 ALA A C 1
ATOM 1430 O O . ALA A 1 184 ? -13.212 -17.320 -18.509 1.00 92.19 184 ALA A O 1
ATOM 1431 N N . LEU A 1 185 ? -12.215 -19.327 -18.732 1.00 92.31 185 LEU A N 1
ATOM 1432 C CA . LEU A 1 185 ? -11.329 -18.936 -19.831 1.00 92.31 185 LEU A CA 1
ATOM 1433 C C . LEU A 1 185 ? -12.099 -18.573 -21.100 1.00 92.31 185 LEU A C 1
ATOM 1435 O O . LEU A 1 185 ? -11.796 -17.555 -21.716 1.00 92.31 185 LEU A O 1
ATOM 1439 N N . LEU A 1 186 ? -13.109 -19.359 -21.473 1.00 91.75 186 LEU A N 1
ATOM 1440 C CA . LEU A 1 186 ? -13.934 -19.079 -22.649 1.00 91.75 186 LEU A CA 1
ATOM 1441 C C . LEU A 1 186 ? -14.684 -17.752 -22.505 1.00 91.75 186 LEU A C 1
ATOM 1443 O O . LEU A 1 186 ? -14.604 -16.916 -23.403 1.00 91.75 186 LEU A O 1
ATOM 1447 N N . ARG A 1 187 ? -15.336 -17.516 -21.357 1.00 91.94 187 ARG A N 1
ATOM 1448 C CA . ARG A 1 187 ? -16.031 -16.247 -21.072 1.00 91.94 187 ARG A CA 1
ATOM 1449 C C . ARG A 1 187 ? -15.072 -15.062 -21.128 1.00 91.94 187 ARG A C 1
ATOM 1451 O O . ARG A 1 187 ? -15.374 -14.033 -21.731 1.00 91.94 187 ARG A O 1
ATOM 1458 N N . TYR A 1 188 ? -13.895 -15.214 -20.526 1.00 92.25 188 TYR A N 1
ATOM 1459 C CA . TYR A 1 188 ? -12.848 -14.202 -20.569 1.00 92.25 188 TYR A CA 1
ATOM 1460 C C . TYR A 1 188 ? -12.388 -13.917 -22.005 1.00 92.25 188 TYR A C 1
ATOM 1462 O O . TYR A 1 188 ? -12.352 -12.755 -22.412 1.00 92.25 188 TYR A O 1
ATOM 1470 N N . GLN A 1 189 ? -12.110 -14.950 -22.804 1.00 89.38 189 GLN A N 1
ATOM 1471 C CA . GLN A 1 189 ? -11.727 -14.791 -24.207 1.00 89.38 189 GLN A CA 1
ATOM 1472 C C . GLN A 1 189 ? -12.826 -14.086 -24.999 1.00 89.38 189 GLN A C 1
ATOM 1474 O O . GLN A 1 189 ? -12.538 -13.142 -25.725 1.00 89.38 189 GLN A O 1
ATOM 1479 N N . GLU A 1 190 ? -14.088 -14.477 -24.830 1.00 90.25 190 GLU A N 1
ATOM 1480 C CA . GLU A 1 190 ? -15.225 -13.821 -25.479 1.00 90.25 190 GLU A CA 1
ATOM 1481 C C . GLU A 1 190 ? -15.336 -12.342 -25.111 1.00 90.25 190 GLU A C 1
ATOM 1483 O O . GLU A 1 190 ? -15.472 -11.505 -26.003 1.00 90.25 190 GLU A O 1
ATOM 1488 N N . SER A 1 191 ? -15.186 -12.004 -23.828 1.00 89.00 191 SER A N 1
ATOM 1489 C CA . SER A 1 191 ? -15.205 -10.610 -23.369 1.00 89.00 191 SER A CA 1
ATOM 1490 C C . SER A 1 191 ? -14.058 -9.762 -23.932 1.00 89.00 191 SER A C 1
ATOM 1492 O O . SER A 1 191 ? -14.203 -8.547 -24.083 1.00 89.00 191 SER A O 1
ATOM 1494 N N . ASN A 1 192 ? -12.932 -10.395 -24.272 1.00 88.38 192 ASN A N 1
ATOM 1495 C CA . ASN A 1 192 ? -11.733 -9.720 -24.759 1.00 88.38 192 ASN A CA 1
ATOM 1496 C C . ASN A 1 192 ? -11.576 -9.759 -26.286 1.00 88.38 192 ASN A C 1
ATOM 1498 O O . ASN A 1 192 ? -10.828 -8.943 -26.815 1.00 88.38 192 ASN A O 1
ATOM 1502 N N . LYS A 1 193 ? -12.308 -10.619 -27.013 1.00 86.19 193 LYS A N 1
ATOM 1503 C CA . LYS A 1 193 ? -12.258 -10.725 -28.490 1.00 86.19 193 LYS A CA 1
ATOM 1504 C C . LYS A 1 193 ? -12.462 -9.385 -29.200 1.00 86.19 193 LYS A C 1
ATOM 1506 O O . LYS A 1 193 ? -11.865 -9.152 -30.243 1.00 86.19 193 LYS A O 1
ATOM 1511 N N . ASN A 1 194 ? -13.298 -8.516 -28.632 1.00 83.50 194 ASN A N 1
ATOM 1512 C CA . ASN A 1 194 ? -13.652 -7.227 -29.229 1.00 83.50 194 ASN A CA 1
ATOM 1513 C C . ASN A 1 194 ? -12.854 -6.047 -28.660 1.00 83.50 194 ASN A C 1
ATOM 1515 O O . ASN A 1 194 ? -13.106 -4.905 -29.044 1.00 83.50 194 ASN A O 1
ATOM 1519 N N . ARG A 1 195 ? -11.930 -6.281 -27.719 1.00 81.75 195 ARG A N 1
ATOM 1520 C CA . ARG A 1 195 ? -11.126 -5.193 -27.165 1.00 81.75 195 ARG A CA 1
ATOM 1521 C C . ARG A 1 195 ? -10.007 -4.852 -28.147 1.00 81.75 195 ARG A C 1
ATOM 1523 O O . ARG A 1 195 ? -9.250 -5.747 -28.521 1.00 81.75 195 ARG A O 1
ATOM 1530 N N . PRO A 1 196 ? -9.884 -3.585 -28.578 1.00 82.19 196 PRO A N 1
ATOM 1531 C CA . PRO A 1 196 ? -8.761 -3.186 -29.406 1.00 82.19 196 PRO A CA 1
ATOM 1532 C C . PRO A 1 196 ? -7.457 -3.367 -28.626 1.00 82.19 196 PRO A C 1
ATOM 1534 O O . PRO A 1 196 ? -7.396 -3.120 -27.420 1.00 82.19 196 PRO A O 1
ATOM 1537 N N . LEU A 1 197 ? -6.414 -3.796 -29.332 1.00 83.06 197 LEU A N 1
ATOM 1538 C CA . LEU A 1 197 ? -5.071 -3.877 -28.778 1.00 83.06 197 LEU A CA 1
ATOM 1539 C C . LEU A 1 197 ? -4.531 -2.450 -28.596 1.00 83.06 197 LEU A C 1
ATOM 1541 O O . LEU A 1 197 ? -4.087 -1.830 -29.559 1.00 83.06 197 LEU A O 1
ATOM 1545 N N . ASP A 1 198 ? -4.586 -1.927 -27.372 1.00 83.25 198 ASP A N 1
ATOM 1546 C CA . ASP A 1 198 ? -3.979 -0.641 -27.025 1.00 83.25 198 ASP A CA 1
ATOM 1547 C C . ASP A 1 198 ? -2.608 -0.858 -26.372 1.00 83.25 198 ASP A C 1
ATOM 1549 O O . ASP A 1 198 ? -2.500 -1.158 -25.183 1.00 83.25 198 ASP A O 1
ATOM 1553 N N . THR A 1 199 ? -1.546 -0.734 -27.170 1.00 85.88 199 THR A N 1
ATOM 1554 C CA . THR A 1 199 ? -0.154 -0.795 -26.696 1.00 85.88 199 THR A CA 1
ATOM 1555 C C . THR A 1 199 ? 0.443 0.586 -26.435 1.00 85.88 199 THR A C 1
ATOM 1557 O O . THR A 1 199 ? 1.606 0.680 -26.043 1.00 85.88 199 THR A O 1
ATOM 1560 N N . THR A 1 200 ? -0.319 1.670 -26.621 1.00 87.94 200 THR A N 1
ATOM 1561 C CA . THR A 1 200 ? 0.227 3.036 -26.563 1.00 87.94 200 THR A CA 1
ATOM 1562 C C . THR A 1 200 ? 0.814 3.357 -25.192 1.00 87.94 200 THR A C 1
ATOM 1564 O O . THR A 1 200 ? 1.909 3.909 -25.103 1.00 87.94 200 THR A O 1
ATOM 1567 N N . PHE A 1 201 ? 0.140 2.926 -24.124 1.00 86.25 201 PHE A N 1
ATOM 1568 C CA . PHE A 1 201 ? 0.632 3.055 -22.756 1.00 86.25 201 PHE A CA 1
ATOM 1569 C C . PHE A 1 201 ? 1.950 2.300 -22.530 1.00 86.25 201 PHE A C 1
ATOM 1571 O O . PHE A 1 201 ? 2.856 2.828 -21.889 1.00 86.25 201 PHE A O 1
ATOM 1578 N N . ILE A 1 202 ? 2.068 1.084 -23.073 1.00 88.25 202 ILE A N 1
ATOM 1579 C CA . ILE A 1 202 ? 3.252 0.228 -22.910 1.00 88.25 202 ILE A CA 1
ATOM 1580 C C . ILE A 1 202 ? 4.463 0.887 -23.574 1.00 88.25 202 ILE A C 1
ATOM 1582 O O . ILE A 1 202 ? 5.510 1.028 -22.945 1.00 88.25 202 ILE A O 1
ATOM 1586 N N . ILE A 1 203 ? 4.289 1.373 -24.806 1.00 88.88 203 ILE A N 1
ATOM 1587 C CA . ILE A 1 203 ? 5.339 2.065 -25.564 1.00 88.88 203 ILE A CA 1
ATOM 1588 C C . ILE A 1 203 ? 5.792 3.327 -24.818 1.00 88.88 203 ILE A C 1
ATOM 1590 O O . ILE A 1 203 ? 6.982 3.510 -24.574 1.00 88.88 203 ILE A O 1
ATOM 1594 N N . GLN A 1 204 ? 4.847 4.163 -24.372 1.00 89.25 204 GLN A N 1
ATOM 1595 C CA . GLN A 1 204 ? 5.161 5.377 -23.610 1.00 89.25 204 GLN A CA 1
ATOM 1596 C C . GLN A 1 204 ? 5.898 5.074 -22.299 1.00 89.25 204 GLN A C 1
ATOM 1598 O O . GLN A 1 204 ? 6.807 5.810 -21.910 1.00 89.25 204 GLN A O 1
ATOM 1603 N N . ALA A 1 205 ? 5.510 4.004 -21.600 1.00 88.62 205 ALA A N 1
ATOM 1604 C CA . ALA A 1 205 ? 6.169 3.581 -20.372 1.00 88.62 205 ALA A CA 1
ATOM 1605 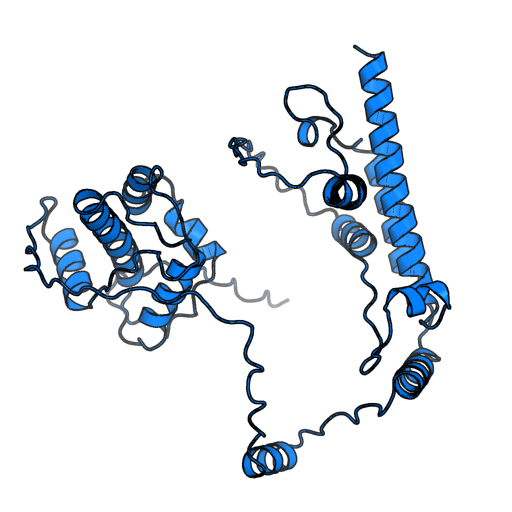C C . ALA A 1 205 ? 7.600 3.088 -20.633 1.00 88.62 205 ALA A C 1
ATOM 1607 O O . ALA A 1 205 ? 8.501 3.414 -19.859 1.00 88.62 205 ALA A O 1
ATOM 1608 N N . GLN A 1 206 ? 7.826 2.362 -21.728 1.00 90.31 206 GLN A N 1
ATOM 1609 C CA . GLN A 1 206 ? 9.146 1.873 -22.112 1.00 90.31 206 GLN A CA 1
ATOM 1610 C C . GLN A 1 206 ? 10.090 3.019 -22.509 1.00 90.31 206 GLN A C 1
ATOM 1612 O O . GLN A 1 206 ? 11.181 3.129 -21.954 1.00 90.31 206 GLN A O 1
ATOM 1617 N N . GLU A 1 207 ? 9.654 3.939 -23.373 1.00 90.38 207 GLU A N 1
ATOM 1618 C CA . GLU A 1 207 ? 10.445 5.122 -23.754 1.00 90.38 207 GLU A CA 1
ATOM 1619 C C . GLU A 1 207 ? 10.803 5.986 -22.533 1.00 90.38 207 GLU A C 1
ATOM 1621 O O . GLU A 1 207 ? 11.921 6.500 -22.394 1.00 90.38 207 GLU A O 1
ATOM 1626 N N . ALA A 1 208 ? 9.855 6.131 -21.605 1.00 87.62 208 ALA A N 1
ATOM 1627 C CA . ALA A 1 208 ? 10.080 6.826 -20.349 1.00 87.62 208 ALA A CA 1
ATOM 1628 C C . ALA A 1 208 ? 11.091 6.114 -19.445 1.00 87.62 208 ALA A C 1
ATOM 1630 O O . ALA A 1 208 ? 11.887 6.790 -18.785 1.00 87.62 208 ALA A O 1
ATOM 1631 N N . LEU A 1 209 ? 11.054 4.781 -19.391 1.00 87.75 209 LEU A N 1
ATOM 1632 C CA . LEU A 1 209 ? 12.012 3.983 -18.636 1.00 87.75 209 LEU A CA 1
ATOM 1633 C C . LEU A 1 209 ? 13.419 4.162 -19.209 1.00 87.75 209 LEU A C 1
ATOM 1635 O O . LEU A 1 209 ? 14.315 4.561 -18.471 1.00 87.75 209 LEU A O 1
ATOM 1639 N N . GLU A 1 210 ? 13.594 3.989 -20.518 1.00 87.38 210 GLU A N 1
ATOM 1640 C CA . GLU A 1 210 ? 14.884 4.184 -21.191 1.00 87.38 210 GLU A CA 1
ATOM 1641 C C . GLU A 1 210 ? 15.436 5.600 -20.983 1.00 87.38 210 GLU A C 1
ATOM 1643 O O . GLU A 1 210 ? 16.628 5.801 -20.747 1.00 87.38 210 GLU A O 1
ATOM 1648 N N . THR A 1 211 ? 14.568 6.613 -21.031 1.00 85.62 211 THR A N 1
ATOM 1649 C CA . THR A 1 211 ? 14.964 8.004 -20.780 1.00 85.62 211 THR A CA 1
ATOM 1650 C C . THR A 1 211 ? 15.442 8.208 -19.339 1.00 85.62 211 THR A C 1
ATOM 1652 O O . THR A 1 211 ? 16.385 8.965 -19.099 1.00 85.62 211 THR A O 1
ATOM 1655 N N . ARG A 1 212 ? 14.805 7.551 -18.362 1.00 80.12 212 ARG A N 1
ATOM 1656 C CA . ARG A 1 212 ? 15.192 7.630 -16.942 1.00 80.12 212 ARG A CA 1
ATOM 1657 C C . ARG A 1 212 ? 16.521 6.957 -16.677 1.00 80.12 212 ARG A C 1
ATOM 1659 O O . ARG A 1 212 ? 17.372 7.566 -16.038 1.00 80.12 212 ARG A O 1
ATOM 1666 N N . LEU A 1 213 ? 16.663 5.752 -17.204 1.00 81.44 213 LEU A N 1
ATOM 1667 C CA . LEU A 1 213 ? 17.869 4.946 -17.165 1.00 81.44 213 LEU A CA 1
ATOM 1668 C C . LEU A 1 213 ? 19.082 5.726 -17.713 1.00 81.44 213 LEU A C 1
ATOM 1670 O O . LEU A 1 213 ? 20.114 5.825 -17.054 1.00 81.44 213 LEU A O 1
ATOM 1674 N N . LYS A 1 214 ? 18.898 6.466 -18.818 1.00 79.81 214 LYS A N 1
ATOM 1675 C CA . LYS A 1 214 ? 19.915 7.387 -19.366 1.00 79.81 214 LYS A CA 1
ATOM 1676 C C . LYS A 1 214 ? 20.180 8.633 -18.506 1.00 79.81 214 LYS A C 1
ATOM 1678 O O . LYS A 1 214 ? 21.323 9.075 -18.419 1.00 79.81 214 LYS A O 1
ATOM 1683 N N . ARG A 1 215 ? 19.137 9.269 -17.952 1.00 64.62 215 ARG A N 1
ATOM 1684 C CA . ARG A 1 215 ? 19.237 10.590 -17.290 1.00 64.62 215 ARG A CA 1
ATOM 1685 C C . ARG A 1 215 ? 19.793 10.508 -15.872 1.00 64.62 215 ARG A C 1
ATOM 1687 O O . ARG A 1 215 ? 20.590 11.357 -15.492 1.00 64.62 215 ARG A O 1
ATOM 1694 N N . ASN A 1 216 ? 19.343 9.523 -15.105 1.00 62.12 216 ASN A N 1
ATOM 1695 C CA . ASN A 1 216 ? 19.727 9.320 -13.718 1.00 62.12 216 ASN A CA 1
ATOM 1696 C C . ASN A 1 216 ? 20.157 7.855 -13.574 1.00 62.12 216 ASN A C 1
ATOM 1698 O O . ASN A 1 216 ? 19.298 7.024 -13.259 1.00 62.12 216 ASN A O 1
ATOM 1702 N N . PRO A 1 217 ? 21.441 7.516 -13.808 1.00 60.47 217 PRO A N 1
ATOM 1703 C CA . PRO A 1 217 ? 21.925 6.174 -13.511 1.00 60.47 217 PRO A CA 1
ATOM 1704 C C . PRO A 1 217 ? 21.601 5.873 -12.047 1.00 60.47 217 PRO A C 1
ATOM 1706 O O . PRO A 1 217 ? 21.826 6.716 -11.174 1.00 60.47 217 PRO A O 1
ATOM 1709 N N . ILE A 1 218 ? 20.990 4.713 -11.796 1.00 55.44 218 ILE A N 1
ATOM 1710 C CA . ILE A 1 218 ? 20.483 4.340 -10.472 1.00 55.44 218 ILE A CA 1
ATOM 1711 C C . ILE A 1 218 ? 21.631 4.489 -9.465 1.00 55.44 218 ILE A C 1
ATOM 1713 O O . ILE A 1 218 ? 22.666 3.837 -9.632 1.00 55.44 218 ILE A O 1
ATOM 1717 N N . PRO A 1 219 ? 21.503 5.363 -8.449 1.00 51.16 219 PRO A N 1
ATOM 1718 C CA . PRO A 1 219 ? 22.578 5.575 -7.503 1.00 51.16 219 PRO A CA 1
ATOM 1719 C C . PRO A 1 219 ? 22.811 4.279 -6.728 1.00 51.16 219 PRO A C 1
ATOM 1721 O O . PRO A 1 219 ? 21.964 3.823 -5.963 1.00 51.16 219 PRO A O 1
ATOM 1724 N N . VAL A 1 220 ? 24.005 3.715 -6.905 1.00 52.94 220 VAL A N 1
ATOM 1725 C CA . VAL A 1 220 ? 24.520 2.517 -6.215 1.00 52.94 220 VAL A CA 1
ATOM 1726 C C . VAL A 1 220 ? 24.529 2.707 -4.682 1.00 52.94 220 VAL A C 1
ATOM 1728 O O . VAL A 1 220 ? 24.745 1.771 -3.928 1.00 52.94 220 VAL A O 1
ATOM 1731 N N . THR A 1 221 ? 24.309 3.920 -4.171 1.00 48.81 221 THR A N 1
ATOM 1732 C CA . THR A 1 221 ? 24.489 4.273 -2.756 1.00 48.81 221 THR A CA 1
ATOM 1733 C C . THR A 1 221 ? 23.370 3.812 -1.823 1.00 48.81 221 THR A C 1
ATOM 1735 O O . THR A 1 221 ? 23.637 3.658 -0.638 1.00 48.81 221 THR A O 1
ATOM 1738 N N . GLY A 1 222 ? 22.151 3.562 -2.315 1.00 47.28 222 GLY A N 1
ATOM 1739 C CA . GLY A 1 222 ? 21.025 3.142 -1.463 1.00 47.28 222 GLY A CA 1
ATOM 1740 C C . GLY A 1 222 ? 20.873 1.628 -1.281 1.00 47.28 222 GLY A C 1
ATOM 1741 O O . GLY A 1 222 ? 20.073 1.196 -0.458 1.00 47.28 222 GLY A O 1
ATOM 1742 N N . TYR A 1 223 ? 21.603 0.822 -2.062 1.00 47.84 223 TYR A N 1
ATOM 1743 C CA . TYR A 1 223 ? 21.375 -0.626 -2.160 1.00 47.84 223 TYR A CA 1
ATOM 1744 C C . TYR A 1 223 ? 22.495 -1.484 -1.568 1.00 47.84 223 TYR A C 1
ATOM 1746 O O . TYR A 1 223 ? 22.311 -2.683 -1.446 1.00 47.84 223 TYR A O 1
ATOM 1754 N N . TYR A 1 224 ? 23.641 -0.922 -1.181 1.00 51.75 224 TYR A N 1
ATOM 1755 C CA . TYR A 1 224 ? 24.763 -1.702 -0.652 1.00 51.75 224 TYR A CA 1
ATOM 1756 C C . TYR A 1 224 ? 24.945 -1.389 0.831 1.00 51.75 224 TYR A C 1
ATOM 1758 O O . TYR A 1 224 ? 25.099 -0.230 1.214 1.00 51.75 224 TYR A O 1
ATOM 1766 N N . GLY A 1 225 ? 24.950 -2.431 1.667 1.00 49.06 225 GLY A N 1
ATOM 1767 C CA . GLY A 1 225 ? 25.414 -2.314 3.046 1.00 49.06 225 GLY A CA 1
ATOM 1768 C C . GLY A 1 225 ? 26.862 -1.814 3.088 1.00 49.06 225 GLY A C 1
ATOM 1769 O O . GLY A 1 225 ? 27.610 -1.918 2.112 1.00 49.06 225 GLY A O 1
ATOM 1770 N N . ARG A 1 226 ? 27.277 -1.289 4.244 1.00 45.06 226 ARG A N 1
ATOM 1771 C CA . ARG A 1 226 ? 28.582 -0.641 4.501 1.00 45.06 226 ARG A CA 1
ATOM 1772 C C . ARG A 1 226 ? 29.828 -1.472 4.127 1.00 45.06 226 ARG A C 1
ATOM 1774 O O . ARG A 1 226 ? 30.939 -0.958 4.169 1.00 45.06 226 ARG A O 1
ATOM 1781 N N . CYS A 1 227 ? 29.651 -2.743 3.781 1.00 47.16 227 CYS A N 1
ATOM 1782 C CA . CYS A 1 227 ? 30.676 -3.740 3.487 1.00 47.16 227 CYS A CA 1
ATOM 1783 C C . CYS A 1 227 ? 30.895 -4.024 1.985 1.00 47.16 227 CYS A C 1
ATOM 1785 O O . CYS A 1 227 ? 31.684 -4.904 1.657 1.00 47.16 227 CYS A O 1
ATOM 1787 N N . GLY A 1 228 ? 30.244 -3.301 1.063 1.00 52.16 228 GLY A N 1
ATOM 1788 C CA . GLY A 1 228 ? 30.527 -3.415 -0.379 1.00 52.16 228 GLY A CA 1
ATOM 1789 C C . GLY A 1 228 ? 30.076 -4.731 -1.028 1.00 52.16 228 GLY A C 1
ATOM 1790 O O . GLY A 1 228 ? 30.417 -4.998 -2.178 1.00 52.16 228 GLY A O 1
ATOM 1791 N N . GLN A 1 229 ? 29.298 -5.549 -0.315 1.00 52.19 229 GLN A N 1
ATOM 1792 C CA . GLN A 1 229 ? 28.680 -6.748 -0.872 1.00 52.19 229 GLN A CA 1
ATOM 1793 C C . GLN A 1 229 ? 27.414 -6.389 -1.654 1.00 52.19 229 GLN A C 1
ATOM 1795 O O . GLN A 1 229 ? 26.615 -5.561 -1.211 1.00 52.19 229 GLN A O 1
ATOM 1800 N N . ARG A 1 230 ? 27.246 -7.028 -2.820 1.00 51.66 230 ARG A N 1
ATOM 1801 C CA . ARG A 1 230 ? 26.055 -6.945 -3.673 1.00 51.66 230 ARG A CA 1
ATOM 1802 C C . ARG A 1 230 ? 24.828 -7.309 -2.848 1.00 51.66 230 ARG A C 1
ATOM 1804 O O . ARG A 1 230 ? 24.690 -8.462 -2.457 1.00 51.66 230 ARG A O 1
ATOM 1811 N N . ALA A 1 231 ? 23.939 -6.352 -2.578 1.00 51.62 231 ALA A N 1
ATOM 1812 C CA . ALA A 1 231 ? 22.638 -6.726 -2.047 1.00 51.62 231 ALA A CA 1
ATOM 1813 C C . ALA A 1 231 ? 21.914 -7.524 -3.125 1.00 51.62 231 ALA A C 1
ATOM 1815 O O . ALA A 1 231 ? 21.618 -7.018 -4.207 1.00 51.62 231 ALA A O 1
ATOM 1816 N N . GLN A 1 232 ? 21.669 -8.788 -2.821 1.00 50.00 232 GLN A N 1
ATOM 1817 C CA . GLN A 1 232 ? 20.917 -9.689 -3.673 1.00 50.00 232 GLN A CA 1
ATOM 1818 C C . GLN A 1 232 ? 19.511 -9.129 -3.886 1.00 50.00 232 GLN A C 1
ATOM 1820 O O . GLN A 1 232 ? 18.862 -8.642 -2.941 1.00 50.00 232 GLN A O 1
ATOM 1825 N N . TRP A 1 233 ? 19.027 -9.193 -5.126 1.00 49.75 233 TRP A N 1
ATOM 1826 C CA . TRP A 1 233 ? 17.657 -8.812 -5.440 1.00 49.75 233 TRP A CA 1
ATOM 1827 C C . TRP A 1 233 ? 16.677 -9.725 -4.701 1.00 49.75 233 TRP A C 1
ATOM 1829 O O . TRP A 1 233 ? 17.017 -10.831 -4.294 1.00 49.75 233 TRP A O 1
ATOM 1839 N N . TYR A 1 234 ? 15.424 -9.297 -4.535 1.00 44.28 234 TYR A N 1
ATOM 1840 C CA . TYR A 1 234 ? 14.404 -10.154 -3.915 1.00 44.28 234 TYR A CA 1
ATOM 1841 C C . TYR A 1 234 ? 14.234 -11.493 -4.659 1.00 44.28 234 TYR A C 1
ATOM 1843 O O . TYR A 1 234 ? 13.937 -12.503 -4.029 1.00 44.28 234 TYR A O 1
ATOM 1851 N N . LYS A 1 235 ? 14.449 -11.512 -5.985 1.00 44.22 235 LYS A N 1
ATOM 1852 C CA . LYS A 1 235 ? 14.452 -12.742 -6.793 1.00 44.22 235 LYS A CA 1
ATOM 1853 C C . LYS A 1 235 ? 15.655 -13.634 -6.454 1.00 44.22 235 LYS A C 1
ATOM 1855 O O . LYS A 1 235 ? 15.441 -14.801 -6.148 1.00 44.22 235 LYS A O 1
ATOM 1860 N N . ASP A 1 236 ? 16.857 -13.065 -6.383 1.00 50.00 236 ASP A N 1
ATOM 1861 C CA . ASP A 1 236 ? 18.090 -13.783 -6.024 1.00 50.00 236 ASP A CA 1
ATOM 1862 C C . ASP A 1 236 ? 18.029 -14.330 -4.587 1.00 50.00 236 ASP A C 1
ATOM 1864 O O . ASP A 1 236 ? 18.316 -15.497 -4.352 1.00 50.00 236 ASP A O 1
ATOM 1868 N N . ARG A 1 237 ? 17.522 -13.531 -3.633 1.00 49.72 237 ARG A N 1
ATOM 1869 C CA . ARG A 1 237 ? 17.282 -13.958 -2.241 1.00 49.72 237 ARG A CA 1
ATOM 1870 C C . ARG A 1 237 ? 16.253 -15.069 -2.127 1.00 49.72 237 ARG A C 1
ATOM 1872 O O . ARG A 1 237 ? 16.275 -15.818 -1.159 1.00 49.72 237 ARG A O 1
ATOM 1879 N N . LYS A 1 238 ? 15.283 -15.131 -3.040 1.00 50.84 238 LYS A N 1
ATOM 1880 C CA . LYS A 1 238 ? 14.258 -16.178 -3.022 1.00 50.84 238 LYS A CA 1
ATOM 1881 C C . LYS A 1 238 ? 14.821 -17.496 -3.548 1.00 50.84 238 LYS A C 1
ATOM 1883 O O . LYS A 1 238 ? 14.471 -18.534 -3.008 1.00 50.84 238 LYS A O 1
ATOM 1888 N N . GLN A 1 239 ? 15.710 -17.425 -4.535 1.00 52.09 239 GLN A N 1
ATOM 1889 C CA . GLN A 1 239 ? 16.438 -18.576 -5.059 1.00 52.09 239 GLN A CA 1
ATOM 1890 C C . GLN A 1 239 ? 17.418 -19.132 -4.017 1.00 52.09 239 GLN A C 1
ATOM 1892 O O . GLN A 1 239 ? 17.353 -20.315 -3.709 1.00 52.09 239 GLN A O 1
ATOM 1897 N N . GLU A 1 240 ? 18.203 -18.270 -3.363 1.00 52.84 240 GLU A N 1
ATOM 1898 C CA . GLU A 1 240 ? 19.075 -18.695 -2.259 1.00 52.84 240 GLU A CA 1
ATOM 1899 C C . GLU A 1 240 ? 18.290 -19.188 -1.041 1.00 52.84 240 GLU A C 1
ATOM 1901 O O . GLU A 1 240 ? 18.664 -20.199 -0.473 1.00 52.84 240 GLU A O 1
ATOM 1906 N N . LYS A 1 241 ? 17.158 -18.574 -0.664 1.00 53.53 241 LYS A N 1
ATOM 1907 C CA . LYS A 1 241 ? 16.319 -19.105 0.431 1.00 53.53 241 LYS A CA 1
ATOM 1908 C C . LYS A 1 241 ? 15.673 -20.450 0.101 1.00 53.53 241 LYS A C 1
ATOM 1910 O O . LYS A 1 241 ? 15.397 -21.217 1.019 1.00 53.53 241 LYS A O 1
ATOM 1915 N N . GLU A 1 242 ? 15.382 -20.725 -1.169 1.00 52.06 242 GLU A N 1
ATOM 1916 C CA . GLU A 1 242 ? 14.888 -22.034 -1.614 1.00 52.06 242 GLU A CA 1
ATOM 1917 C C . GLU A 1 242 ? 16.013 -23.088 -1.624 1.00 52.06 242 GLU A C 1
ATOM 1919 O O . GLU A 1 242 ? 15.737 -24.253 -1.342 1.00 52.06 242 GLU A O 1
ATOM 1924 N N . GLU A 1 243 ? 17.269 -22.687 -1.850 1.00 51.75 243 GLU A N 1
ATOM 1925 C CA . GLU A 1 243 ? 18.459 -23.551 -1.782 1.00 51.75 243 GLU A CA 1
ATOM 1926 C C . GLU A 1 243 ? 18.960 -23.764 -0.331 1.00 51.75 243 GLU A C 1
ATOM 1928 O O . GLU A 1 243 ? 19.196 -24.899 0.079 1.00 51.75 243 GLU A O 1
ATOM 1933 N N . GLU A 1 244 ? 19.003 -22.722 0.507 1.00 51.44 244 GLU A N 1
ATOM 1934 C CA . GLU A 1 244 ? 19.396 -22.771 1.927 1.00 51.44 244 GLU A CA 1
ATOM 1935 C C . GLU A 1 244 ? 18.373 -23.510 2.805 1.00 51.44 244 GLU A C 1
ATOM 1937 O O . GLU A 1 244 ? 18.752 -24.206 3.752 1.00 51.44 244 GLU A O 1
ATOM 1942 N N . ALA A 1 245 ? 17.073 -23.430 2.487 1.00 49.69 245 ALA A N 1
ATOM 1943 C CA . ALA A 1 245 ? 16.027 -24.165 3.210 1.00 49.69 245 ALA A CA 1
ATOM 1944 C C . ALA A 1 245 ? 16.114 -25.692 3.023 1.00 49.69 245 ALA A C 1
ATOM 1946 O O . ALA A 1 245 ? 15.501 -26.439 3.790 1.00 49.69 245 ALA A O 1
ATOM 1947 N N . VAL A 1 246 ? 16.872 -26.164 2.028 1.00 52.97 246 VAL A N 1
ATOM 1948 C CA . VAL A 1 246 ? 17.172 -27.589 1.831 1.00 52.97 246 VAL A CA 1
ATOM 1949 C C . VAL A 1 246 ? 18.384 -28.028 2.667 1.00 52.97 246 VAL A C 1
ATOM 1951 O O . VAL A 1 246 ? 18.490 -29.212 2.989 1.00 52.97 246 VAL A O 1
ATOM 1954 N N . GLU A 1 247 ? 19.256 -27.106 3.087 1.00 49.69 247 GLU A N 1
ATOM 1955 C CA . GLU A 1 247 ? 20.569 -27.452 3.648 1.00 49.69 247 GLU A CA 1
ATOM 1956 C C . GLU A 1 247 ? 20.777 -27.057 5.123 1.00 49.69 247 GLU A C 1
ATOM 1958 O O . GLU A 1 247 ? 21.540 -27.724 5.825 1.00 49.69 247 GLU A O 1
ATOM 1963 N N . ALA A 1 248 ? 20.061 -26.066 5.665 1.00 40.81 248 ALA A N 1
ATOM 1964 C CA . ALA A 1 248 ? 20.318 -25.587 7.025 1.00 40.81 248 ALA A CA 1
ATOM 1965 C C . ALA A 1 248 ? 19.046 -25.422 7.868 1.00 40.81 248 ALA A C 1
ATOM 1967 O O . ALA A 1 248 ? 18.390 -24.385 7.898 1.00 40.81 248 ALA A O 1
ATOM 1968 N N . GLY A 1 249 ? 18.746 -26.442 8.673 1.00 50.06 249 GLY A N 1
ATOM 1969 C CA . GLY A 1 249 ? 18.005 -26.224 9.908 1.00 50.06 249 GLY A CA 1
ATOM 1970 C C . GLY A 1 249 ? 18.917 -25.560 10.935 1.00 50.06 249 GLY A C 1
ATOM 1971 O O . GLY A 1 249 ? 19.652 -26.280 11.610 1.00 50.06 249 GLY A O 1
ATOM 1972 N N . LYS A 1 250 ? 18.871 -24.225 11.056 1.00 40.81 250 LYS A N 1
ATOM 1973 C CA . LYS A 1 250 ? 19.116 -23.476 12.304 1.00 40.81 250 LYS A CA 1
ATOM 1974 C C . LYS A 1 250 ? 18.907 -21.968 12.151 1.00 40.81 250 LYS A C 1
ATOM 1976 O O . LYS A 1 250 ? 19.038 -21.406 11.075 1.00 40.81 250 LYS A O 1
ATOM 1981 N N . GLU A 1 251 ? 18.513 -21.404 13.286 1.00 47.19 251 GLU A N 1
ATOM 1982 C CA . GLU A 1 251 ? 18.155 -20.022 13.600 1.00 47.19 251 GLU A CA 1
ATOM 1983 C C . GLU A 1 251 ? 19.320 -19.051 13.391 1.00 47.19 251 GLU A C 1
ATOM 1985 O O . GLU A 1 251 ? 20.447 -19.419 13.702 1.00 47.19 251 GLU A O 1
ATOM 1990 N N . ASP A 1 252 ? 19.030 -17.809 12.985 1.00 39.75 252 ASP A N 1
ATOM 1991 C CA . ASP A 1 252 ? 19.846 -16.651 13.363 1.00 39.75 252 ASP A CA 1
ATOM 1992 C C . ASP A 1 252 ? 19.019 -15.350 13.422 1.00 39.75 252 ASP A C 1
ATOM 1994 O O . ASP A 1 252 ? 18.077 -15.132 12.656 1.00 39.75 252 ASP A O 1
ATOM 1998 N N . GLU A 1 253 ? 19.365 -14.534 14.422 1.00 42.53 253 GLU A N 1
ATOM 1999 C CA . GLU A 1 253 ? 18.721 -13.302 14.892 1.00 42.53 253 GLU A CA 1
ATOM 2000 C C . GLU A 1 253 ? 18.956 -12.093 13.961 1.00 42.53 253 GLU A C 1
ATOM 2002 O O . GLU A 1 253 ? 20.084 -11.792 13.572 1.00 42.53 253 GLU A O 1
ATOM 2007 N N . GLU A 1 254 ? 17.898 -11.322 13.681 1.00 39.25 254 GLU A N 1
ATOM 2008 C CA . GLU A 1 254 ? 17.967 -10.064 12.922 1.00 39.25 254 GLU A CA 1
ATOM 2009 C C . GLU A 1 254 ? 18.308 -8.864 13.835 1.00 39.25 254 GLU A C 1
ATOM 2011 O O . GLU A 1 254 ? 17.582 -8.549 14.780 1.00 39.25 254 GLU A O 1
ATOM 2016 N N . LYS A 1 255 ? 19.402 -8.153 13.519 1.00 37.53 255 LYS A N 1
ATOM 2017 C CA . LYS A 1 255 ? 19.701 -6.790 13.997 1.00 37.53 255 LYS A CA 1
ATOM 2018 C C . LYS A 1 255 ? 19.295 -5.779 12.920 1.00 37.53 255 LYS A C 1
ATOM 2020 O O . LYS A 1 255 ? 19.859 -5.796 11.830 1.00 37.53 255 LYS A O 1
ATOM 2025 N N . GLU A 1 256 ? 18.367 -4.878 13.239 1.00 36.81 256 GLU A N 1
ATOM 2026 C CA . GLU A 1 256 ? 18.009 -3.724 12.401 1.00 36.81 256 GLU A CA 1
ATOM 2027 C C . GLU A 1 256 ? 18.814 -2.482 12.844 1.00 36.81 256 GLU A C 1
ATOM 2029 O O . GLU A 1 256 ? 18.728 -2.066 14.000 1.00 36.81 256 GLU A O 1
ATOM 2034 N N . GLU A 1 257 ? 19.602 -1.889 11.937 1.00 37.06 257 GLU A N 1
ATOM 2035 C CA . GLU A 1 257 ? 20.206 -0.553 12.093 1.00 37.06 257 GLU A CA 1
ATOM 2036 C C . GLU A 1 257 ? 19.347 0.498 11.364 1.00 37.06 257 GLU A C 1
ATOM 2038 O O . GLU A 1 257 ? 18.995 0.333 10.194 1.00 37.06 257 GLU A O 1
ATOM 2043 N N . GLU A 1 258 ? 19.015 1.588 12.064 1.00 32.81 258 GLU A N 1
ATOM 2044 C CA . GLU A 1 258 ? 18.286 2.749 11.539 1.00 32.81 258 GLU A CA 1
ATOM 2045 C C . GLU A 1 258 ? 19.157 3.564 10.565 1.00 32.81 258 GLU A C 1
ATOM 2047 O O . GLU A 1 258 ? 20.233 4.045 10.921 1.00 32.81 258 GLU A O 1
ATOM 2052 N N . VAL A 1 259 ? 18.664 3.770 9.340 1.00 34.31 259 VAL A N 1
ATOM 2053 C CA . VAL A 1 259 ? 19.242 4.689 8.347 1.00 34.31 259 VAL A CA 1
ATOM 2054 C C . VAL A 1 259 ? 18.487 6.019 8.415 1.00 34.31 259 VAL A C 1
ATOM 2056 O O . VAL A 1 259 ? 17.281 6.073 8.173 1.00 34.31 259 VAL A O 1
ATOM 2059 N N . GLU A 1 260 ? 19.192 7.101 8.749 1.00 36.31 260 GLU A N 1
ATOM 2060 C CA . GLU A 1 260 ? 18.663 8.466 8.696 1.00 36.31 260 GLU A CA 1
ATOM 2061 C C . GLU A 1 260 ? 18.500 8.919 7.231 1.00 36.31 260 GLU A C 1
ATOM 2063 O O . GLU A 1 260 ? 19.478 9.175 6.532 1.00 36.31 260 GLU A O 1
ATOM 2068 N N . GLU A 1 261 ? 17.256 9.031 6.754 1.00 36.53 261 GLU A N 1
ATOM 2069 C CA . GLU A 1 261 ? 16.939 9.683 5.476 1.00 36.53 261 GLU A CA 1
ATOM 2070 C C . GLU A 1 261 ? 16.944 11.215 5.628 1.00 36.53 261 GLU A C 1
ATOM 2072 O O . GLU A 1 261 ? 16.044 11.816 6.231 1.00 36.53 261 GLU A O 1
ATOM 2077 N N . GLU A 1 262 ? 17.949 11.856 5.031 1.00 34.72 262 GLU A N 1
ATOM 2078 C CA . GLU A 1 262 ? 17.986 13.294 4.761 1.00 34.72 262 GLU A CA 1
ATOM 2079 C C . GLU A 1 262 ? 16.882 13.663 3.751 1.00 34.72 262 GLU A C 1
ATOM 2081 O O . GLU A 1 262 ? 16.793 13.109 2.655 1.00 34.72 262 GLU A O 1
ATOM 2086 N N . LYS A 1 263 ? 15.992 14.588 4.131 1.00 38.66 263 LYS A N 1
ATOM 2087 C CA . LYS A 1 263 ? 14.881 15.051 3.286 1.00 38.66 263 LYS A CA 1
ATOM 2088 C C . LYS A 1 263 ? 15.300 16.257 2.455 1.00 38.66 263 LYS A C 1
ATOM 2090 O O . LYS A 1 263 ? 15.353 17.368 2.977 1.00 38.66 263 LYS A O 1
ATOM 2095 N N . ASP A 1 264 ? 15.488 16.044 1.159 1.00 38.66 264 ASP A N 1
ATOM 2096 C CA . ASP A 1 264 ? 15.572 17.120 0.173 1.00 38.66 264 ASP A CA 1
ATOM 2097 C C . ASP A 1 264 ? 14.168 17.638 -0.193 1.00 38.66 264 ASP A C 1
ATOM 2099 O O . ASP A 1 264 ? 13.399 17.012 -0.928 1.00 38.66 264 ASP A O 1
ATOM 2103 N N . ASP A 1 265 ? 13.836 18.828 0.312 1.00 41.38 265 ASP A N 1
ATOM 2104 C CA . ASP A 1 265 ? 12.601 19.571 0.035 1.00 41.38 265 ASP A CA 1
ATOM 2105 C C . ASP A 1 265 ? 12.630 20.250 -1.354 1.00 41.38 265 ASP A C 1
ATOM 2107 O O . ASP A 1 265 ? 12.549 21.474 -1.491 1.00 41.38 265 ASP A O 1
ATOM 2111 N N . LYS A 1 266 ? 12.695 19.457 -2.429 1.00 45.91 266 LYS A N 1
ATOM 2112 C CA . LYS A 1 266 ? 12.312 19.909 -3.775 1.00 45.91 266 LYS A CA 1
ATOM 2113 C C . LYS A 1 266 ? 11.131 19.089 -4.267 1.00 45.91 266 LYS A C 1
ATOM 2115 O O . LYS A 1 266 ? 11.274 17.978 -4.764 1.00 45.91 266 LYS A O 1
ATOM 2120 N N . LEU A 1 267 ? 9.940 19.677 -4.157 1.00 46.34 267 LEU A N 1
ATOM 2121 C CA . LEU A 1 267 ? 8.740 19.260 -4.885 1.00 46.34 267 LEU A CA 1
ATOM 2122 C C . LEU A 1 267 ? 8.962 19.501 -6.388 1.00 46.34 267 LEU A C 1
ATOM 2124 O O . LEU A 1 267 ? 8.385 20.410 -6.984 1.00 46.34 267 LEU A O 1
ATOM 2128 N N . GLU A 1 268 ? 9.831 18.703 -7.006 1.00 54.12 268 GLU A N 1
ATOM 2129 C CA . GLU A 1 268 ? 9.838 18.546 -8.452 1.00 54.12 268 GLU A CA 1
ATOM 2130 C C . GLU A 1 268 ? 8.448 18.044 -8.845 1.00 54.12 268 GLU A C 1
ATOM 2132 O O . GLU A 1 268 ? 7.921 17.094 -8.253 1.00 54.12 268 GLU A O 1
ATOM 2137 N N . LEU A 1 269 ? 7.805 18.728 -9.797 1.00 53.41 269 LEU A N 1
ATOM 2138 C CA . LEU A 1 269 ? 6.535 18.272 -10.347 1.00 53.41 269 LEU A CA 1
ATOM 2139 C C . LEU A 1 269 ? 6.681 16.791 -10.696 1.00 53.41 269 LEU A C 1
ATOM 2141 O O . LEU A 1 269 ? 7.593 16.423 -11.436 1.00 53.41 269 LEU A O 1
ATOM 2145 N N . ARG A 1 270 ? 5.801 15.944 -10.140 1.00 55.91 270 ARG A N 1
ATOM 2146 C CA . ARG A 1 270 ? 5.783 14.505 -10.423 1.00 55.91 270 ARG A CA 1
ATOM 2147 C C . ARG A 1 270 ? 5.892 14.317 -11.930 1.00 55.91 270 ARG A C 1
ATOM 2149 O O . ARG A 1 270 ? 4.975 14.701 -12.654 1.00 55.91 270 ARG A O 1
ATOM 2156 N N . ASN A 1 271 ? 7.010 13.744 -12.380 1.00 63.78 271 ASN A N 1
ATOM 2157 C CA . ASN A 1 271 ? 7.214 13.437 -13.788 1.00 63.78 271 ASN A CA 1
ATOM 2158 C C . ASN A 1 271 ? 5.981 12.655 -14.274 1.00 63.78 271 ASN A C 1
ATOM 2160 O O . ASN A 1 271 ? 5.690 11.607 -13.695 1.00 63.78 271 ASN A O 1
ATOM 2164 N N . PRO A 1 272 ? 5.236 13.136 -15.284 1.00 61.84 272 PRO A N 1
ATOM 2165 C CA . PRO A 1 272 ? 3.991 12.495 -15.717 1.00 61.84 272 PRO A CA 1
ATOM 2166 C C . PRO A 1 272 ? 4.231 11.057 -16.195 1.00 61.84 272 PRO A C 1
ATOM 2168 O O . PRO A 1 272 ? 3.389 10.182 -16.024 1.00 61.84 272 PRO A O 1
ATOM 2171 N N . SER A 1 273 ? 5.442 10.785 -16.677 1.00 75.81 273 SER A N 1
ATOM 2172 C CA . SER A 1 273 ? 5.913 9.462 -17.069 1.00 75.81 273 SER A CA 1
ATOM 2173 C C . SER A 1 273 ? 6.254 8.526 -15.900 1.00 75.81 273 SER A C 1
ATOM 2175 O O . SER A 1 273 ? 6.447 7.333 -16.107 1.00 75.81 273 SER A O 1
ATOM 2177 N N . ALA A 1 274 ? 6.302 9.023 -14.657 1.00 77.31 274 ALA A N 1
ATOM 2178 C CA . ALA A 1 274 ? 6.570 8.203 -13.474 1.00 77.31 274 ALA A CA 1
ATOM 2179 C C . ALA A 1 274 ? 5.494 7.155 -13.241 1.00 77.31 274 ALA A C 1
ATOM 2181 O O . ALA A 1 274 ? 5.814 6.004 -12.971 1.00 77.31 274 ALA A O 1
ATOM 2182 N N . ALA A 1 275 ? 4.233 7.563 -13.362 1.00 79.81 275 ALA A N 1
ATOM 2183 C CA . ALA A 1 275 ? 3.105 6.671 -13.161 1.00 79.81 275 ALA A CA 1
ATOM 2184 C C . ALA A 1 275 ? 3.067 5.574 -14.232 1.00 79.81 275 ALA A C 1
ATOM 2186 O O . ALA A 1 275 ? 2.775 4.430 -13.906 1.00 79.81 275 ALA A O 1
ATOM 2187 N N . ALA A 1 276 ? 3.420 5.909 -15.479 1.00 83.00 276 ALA A N 1
ATOM 2188 C CA . ALA A 1 276 ? 3.477 4.949 -16.576 1.00 83.00 276 ALA A CA 1
ATOM 2189 C C . ALA A 1 276 ? 4.554 3.881 -16.341 1.00 83.00 276 ALA A C 1
ATOM 2191 O O . ALA A 1 276 ? 4.257 2.691 -16.386 1.00 83.00 276 ALA A O 1
ATOM 2192 N N . VAL A 1 277 ? 5.773 4.298 -15.976 1.00 83.75 277 VAL A N 1
ATOM 2193 C CA . VAL A 1 277 ? 6.866 3.372 -15.633 1.00 83.75 277 VAL A CA 1
ATOM 2194 C C . VAL A 1 277 ? 6.506 2.520 -14.415 1.00 83.75 277 VAL A C 1
ATOM 2196 O O . VAL A 1 277 ? 6.682 1.309 -14.445 1.00 83.75 277 VAL A O 1
ATOM 2199 N N . SER A 1 278 ? 5.952 3.114 -13.352 1.00 83.31 278 SER A N 1
ATOM 2200 C CA . SER A 1 278 ? 5.516 2.349 -12.176 1.00 83.31 278 SER A CA 1
ATOM 2201 C C . SER A 1 278 ? 4.390 1.364 -12.499 1.00 83.31 278 SER A C 1
ATOM 2203 O O . SER A 1 278 ? 4.370 0.275 -11.936 1.00 83.31 278 SER A O 1
ATOM 2205 N N . GLY A 1 279 ? 3.477 1.720 -13.406 1.00 83.50 279 GLY A N 1
ATOM 2206 C CA . GLY A 1 279 ? 2.433 0.823 -13.894 1.00 83.50 279 GLY A CA 1
ATOM 2207 C C . GLY A 1 279 ? 2.994 -0.345 -14.703 1.00 83.50 279 GLY A C 1
ATOM 2208 O O . GLY A 1 279 ? 2.559 -1.472 -14.502 1.00 83.50 279 GLY A O 1
ATOM 2209 N N . LEU A 1 280 ? 3.994 -0.095 -15.557 1.00 87.69 280 LEU A N 1
ATOM 2210 C CA . LEU A 1 280 ? 4.683 -1.139 -16.319 1.00 87.69 280 LEU A CA 1
ATOM 2211 C C . LEU A 1 280 ? 5.445 -2.100 -15.395 1.00 87.69 280 LEU A C 1
ATOM 2213 O O . LEU A 1 280 ? 5.287 -3.309 -15.508 1.00 87.69 280 LEU A O 1
ATOM 2217 N N . LEU A 1 281 ? 6.223 -1.580 -14.443 1.00 86.12 281 LEU A N 1
ATOM 2218 C CA . LEU A 1 281 ? 7.007 -2.404 -13.508 1.00 86.12 281 LEU A CA 1
ATOM 2219 C C . LEU A 1 281 ? 6.138 -3.148 -12.482 1.00 86.12 281 LEU A C 1
ATOM 2221 O O . LEU A 1 281 ? 6.541 -4.181 -11.962 1.00 86.12 281 LEU A O 1
ATOM 2225 N N . GLY A 1 282 ? 4.955 -2.612 -12.173 1.00 83.12 282 GLY A N 1
ATOM 2226 C CA . GLY A 1 282 ? 3.982 -3.210 -11.259 1.00 83.12 282 GLY A CA 1
ATOM 2227 C C . GLY A 1 282 ? 2.889 -4.021 -11.953 1.00 83.12 282 GLY A C 1
ATOM 2228 O O . GLY A 1 282 ? 1.882 -4.327 -11.312 1.00 83.12 282 GLY A O 1
ATOM 2229 N N . ALA A 1 283 ? 3.035 -4.321 -13.246 1.00 85.50 283 ALA A N 1
ATOM 2230 C CA . ALA A 1 283 ? 2.036 -5.071 -13.989 1.00 85.50 283 ALA A CA 1
ATOM 2231 C C . ALA A 1 283 ? 1.865 -6.470 -13.381 1.00 85.50 283 ALA A C 1
ATOM 2233 O O . ALA A 1 283 ? 2.814 -7.244 -13.268 1.00 85.50 283 ALA A O 1
ATOM 2234 N N . ALA A 1 284 ? 0.637 -6.789 -12.979 1.00 85.56 284 ALA A N 1
ATOM 2235 C CA . ALA A 1 284 ? 0.287 -8.075 -12.400 1.00 85.56 284 ALA A CA 1
ATOM 2236 C C . ALA A 1 284 ? -0.784 -8.749 -13.252 1.00 85.56 284 ALA A C 1
ATOM 2238 O O . ALA A 1 284 ? -1.757 -8.116 -13.666 1.00 85.56 284 ALA A O 1
ATOM 2239 N N . ILE A 1 285 ? -0.618 -10.051 -13.475 1.00 88.12 285 ILE A N 1
ATOM 2240 C CA . ILE A 1 285 ? -1.636 -10.866 -14.130 1.00 88.12 285 ILE A CA 1
ATOM 2241 C C . ILE A 1 285 ? -2.743 -11.154 -13.132 1.00 88.12 285 ILE A C 1
ATOM 2243 O O . ILE A 1 285 ? -2.511 -11.722 -12.063 1.00 88.12 285 ILE A O 1
ATOM 2247 N N . ILE A 1 286 ? -3.961 -10.789 -13.513 1.00 88.75 286 ILE A N 1
ATOM 2248 C CA . ILE A 1 286 ? -5.162 -11.102 -12.754 1.00 88.75 286 ILE A CA 1
ATOM 2249 C C . ILE A 1 286 ? -5.811 -12.314 -13.426 1.00 88.75 286 ILE A C 1
ATOM 2251 O O . ILE A 1 286 ? -6.194 -12.220 -14.593 1.00 88.75 286 ILE A O 1
ATOM 2255 N N . PRO A 1 287 ? -5.940 -13.462 -12.737 1.00 89.94 287 PRO A N 1
ATOM 2256 C CA . PRO A 1 287 ? -6.572 -14.628 -13.331 1.00 89.94 287 PRO A CA 1
ATOM 2257 C C . PRO A 1 287 ? -8.045 -14.334 -13.666 1.00 89.94 287 PRO A C 1
ATOM 2259 O O . PRO A 1 287 ? -8.716 -13.621 -12.910 1.00 89.94 287 PRO A O 1
ATOM 2262 N N . PRO A 1 288 ? -8.581 -14.906 -14.761 1.00 91.75 288 PRO A N 1
ATOM 2263 C CA . PRO A 1 288 ? -9.991 -14.784 -15.104 1.00 91.75 288 PRO A CA 1
ATOM 2264 C C . PRO A 1 288 ? -10.903 -15.175 -13.943 1.00 91.75 288 PRO A C 1
ATOM 2266 O O . PRO A 1 288 ? -10.626 -16.122 -13.204 1.00 91.75 288 PRO A O 1
ATOM 2269 N N . TYR A 1 289 ? -12.019 -14.465 -13.792 1.00 89.88 289 TYR A N 1
ATOM 2270 C CA . TYR A 1 289 ? -12.948 -14.712 -12.694 1.00 89.88 289 TYR A CA 1
ATOM 2271 C C . TYR A 1 289 ? -13.446 -16.165 -12.707 1.00 89.88 289 TYR A C 1
ATOM 2273 O O . TYR A 1 289 ? -14.011 -16.623 -13.696 1.00 89.88 289 TYR A O 1
ATOM 2281 N N . GLY A 1 290 ? -13.210 -16.896 -11.614 1.00 88.31 290 GLY A N 1
ATOM 2282 C CA . GLY A 1 290 ? -13.557 -18.316 -11.477 1.00 88.31 290 GLY A CA 1
ATOM 2283 C C . GLY A 1 290 ? -12.552 -19.310 -12.081 1.00 88.31 290 GLY A C 1
ATOM 2284 O O . GLY A 1 290 ? -12.769 -20.523 -12.005 1.00 88.31 290 GLY A O 1
ATOM 2285 N N . TYR A 1 291 ? -11.426 -18.839 -12.623 1.00 92.25 291 TYR A N 1
ATOM 2286 C CA . TYR A 1 291 ? -10.278 -19.692 -12.924 1.00 92.25 291 TYR A CA 1
ATOM 2287 C C . TYR A 1 291 ? -9.646 -20.210 -11.620 1.00 92.25 291 TYR A C 1
ATOM 2289 O O . TYR A 1 291 ? -9.464 -19.458 -10.666 1.00 92.25 291 TYR A O 1
ATOM 2297 N N . ARG A 1 292 ? -9.344 -21.513 -11.566 1.00 89.38 292 ARG A N 1
ATOM 2298 C CA . ARG A 1 292 ? -8.816 -22.205 -10.372 1.00 89.38 292 ARG A CA 1
ATOM 2299 C C . ARG A 1 292 ? -7.454 -22.866 -10.610 1.00 89.38 292 ARG A C 1
ATOM 2301 O O . ARG A 1 292 ? -6.950 -23.531 -9.712 1.00 89.38 292 ARG A O 1
ATOM 2308 N N . GLY A 1 293 ? -6.908 -22.755 -11.822 1.00 88.94 293 GLY A N 1
ATOM 2309 C CA . GLY A 1 293 ? -5.600 -23.313 -12.167 1.00 88.94 293 GLY A CA 1
ATOM 2310 C C . GLY A 1 293 ? -4.444 -22.421 -11.714 1.00 88.94 293 GLY A C 1
ATOM 2311 O O . GLY A 1 293 ? -4.656 -21.352 -11.141 1.00 88.94 293 GLY A O 1
ATOM 2312 N N . ASP A 1 294 ? -3.216 -22.848 -12.008 1.00 90.56 294 ASP A N 1
ATOM 2313 C CA . ASP A 1 294 ? -2.025 -22.031 -11.766 1.00 90.56 294 ASP A CA 1
ATOM 2314 C C . ASP A 1 294 ? -2.026 -20.799 -12.692 1.00 90.56 294 ASP A C 1
ATOM 2316 O O . ASP A 1 294 ? -2.410 -20.876 -13.864 1.00 90.56 294 ASP A O 1
ATOM 2320 N N . ILE A 1 295 ? -1.599 -19.655 -12.159 1.00 89.12 295 ILE A N 1
ATOM 2321 C CA . ILE A 1 295 ? -1.416 -18.405 -12.905 1.00 89.12 295 ILE A CA 1
ATOM 2322 C C . ILE A 1 295 ? -0.278 -18.564 -13.919 1.00 89.12 295 ILE A C 1
ATOM 2324 O O . ILE A 1 295 ? -0.362 -18.029 -15.021 1.00 89.12 295 ILE A O 1
ATOM 2328 N N . ARG A 1 296 ? 0.759 -19.348 -13.597 1.00 88.31 296 ARG A N 1
ATOM 2329 C CA . ARG A 1 296 ? 1.886 -19.602 -14.511 1.00 88.31 296 ARG A CA 1
ATOM 2330 C C . ARG A 1 296 ? 1.438 -20.282 -15.800 1.00 88.31 296 ARG A C 1
ATOM 2332 O O . ARG A 1 296 ? 1.934 -19.952 -16.874 1.00 88.31 296 ARG A O 1
ATOM 2339 N N . ASP A 1 297 ? 0.449 -21.166 -15.702 1.00 90.94 297 ASP A N 1
ATOM 2340 C CA . ASP A 1 297 ? -0.148 -21.839 -16.855 1.00 90.94 297 ASP A CA 1
ATOM 2341 C C . ASP A 1 297 ? -0.858 -20.860 -17.796 1.00 90.94 297 ASP A C 1
ATOM 2343 O O . ASP A 1 297 ? -0.867 -21.085 -19.004 1.00 90.94 297 ASP A O 1
ATOM 2347 N N . LEU A 1 298 ? -1.424 -19.766 -17.271 1.00 90.88 298 LEU A N 1
ATOM 2348 C CA . LEU A 1 298 ? -2.095 -18.749 -18.085 1.00 90.88 298 LEU A CA 1
ATOM 2349 C C . LEU A 1 298 ? -1.115 -18.047 -19.032 1.00 90.88 298 LEU A C 1
ATOM 2351 O O . LEU A 1 298 ? -1.459 -17.792 -20.186 1.00 90.88 298 LEU A O 1
ATOM 2355 N N . VAL A 1 299 ? 0.103 -17.784 -18.553 1.00 90.44 299 VAL A N 1
ATOM 2356 C CA . VAL A 1 299 ? 1.187 -17.182 -19.343 1.00 90.44 299 VAL A CA 1
ATOM 2357 C C . VAL A 1 299 ? 1.836 -18.218 -20.242 1.00 90.44 299 VAL A C 1
ATOM 2359 O O . VAL A 1 299 ? 1.885 -18.036 -21.455 1.00 90.44 299 VAL A O 1
ATOM 2362 N N . GLY A 1 300 ? 2.283 -19.335 -19.662 1.00 89.38 300 GLY A N 1
ATOM 2363 C CA . GLY A 1 300 ? 3.062 -20.350 -20.371 1.00 89.38 300 GLY A CA 1
ATOM 2364 C C . GLY A 1 300 ? 2.299 -21.030 -21.508 1.00 89.38 300 GLY A C 1
ATOM 2365 O O . GLY A 1 300 ? 2.911 -21.467 -22.478 1.00 89.38 300 GLY A O 1
ATOM 2366 N N . LYS A 1 301 ? 0.965 -21.100 -21.419 1.00 92.94 301 LYS A N 1
ATOM 2367 C CA . LYS A 1 301 ? 0.093 -21.632 -22.481 1.00 92.94 301 LYS A CA 1
ATOM 2368 C C . LYS A 1 301 ? -0.594 -20.532 -23.301 1.00 92.94 301 LYS A C 1
ATOM 2370 O O . LYS A 1 301 ? -1.478 -20.849 -24.092 1.00 92.94 301 LYS A O 1
ATOM 2375 N N . SER A 1 302 ? -0.232 -19.264 -23.091 1.00 90.75 302 SER A N 1
ATOM 2376 C CA . SER A 1 302 ? -0.795 -18.098 -23.789 1.00 90.75 302 SER A CA 1
ATOM 2377 C C . SER A 1 302 ? -2.331 -18.067 -23.777 1.00 90.75 302 SER A C 1
ATOM 2379 O O . SER A 1 302 ? -2.976 -17.829 -24.796 1.00 90.75 302 SER A O 1
ATOM 2381 N N . LEU A 1 303 ? -2.934 -18.344 -22.617 1.00 91.06 303 LEU A N 1
ATOM 2382 C CA . LEU A 1 303 ? -4.393 -18.437 -22.459 1.00 91.06 303 LEU A CA 1
ATOM 2383 C C . LEU A 1 303 ? -5.065 -17.075 -22.223 1.00 91.06 303 LEU A C 1
ATOM 2385 O O . LEU A 1 303 ? -6.295 -16.982 -22.269 1.00 91.06 303 LEU A O 1
ATOM 2389 N N . LEU A 1 304 ? -4.266 -16.040 -21.953 1.00 91.12 304 LEU A N 1
ATOM 2390 C CA . LEU A 1 304 ? -4.709 -14.665 -21.728 1.00 91.12 304 LEU A CA 1
ATOM 2391 C C . LEU A 1 304 ? -4.867 -13.889 -23.036 1.00 91.12 304 LEU A C 1
ATOM 2393 O O . LEU A 1 304 ? -4.426 -14.311 -24.104 1.00 91.12 304 LEU A O 1
ATOM 2397 N N . ALA A 1 305 ? -5.503 -12.724 -22.941 1.00 90.69 305 ALA A N 1
ATOM 2398 C CA . ALA A 1 305 ? -5.596 -11.804 -24.058 1.00 90.69 305 ALA A CA 1
ATOM 2399 C C . ALA A 1 305 ? -4.207 -11.253 -24.426 1.00 90.69 305 ALA A C 1
ATOM 2401 O O . ALA A 1 305 ? -3.332 -11.070 -23.578 1.00 90.69 305 ALA A O 1
ATOM 2402 N N . GLN A 1 306 ? -4.002 -10.974 -25.714 1.00 89.62 306 GLN A N 1
ATOM 2403 C CA . GLN A 1 306 ? -2.681 -10.632 -26.242 1.00 89.62 306 GLN A CA 1
ATOM 2404 C C . GLN A 1 306 ? -2.104 -9.337 -25.652 1.00 89.62 306 GLN A C 1
ATOM 2406 O O . GLN A 1 306 ? -0.898 -9.235 -25.469 1.00 89.62 306 GLN A O 1
ATOM 2411 N N . ASN A 1 307 ? -2.950 -8.373 -25.285 1.00 88.62 307 ASN A N 1
ATOM 2412 C CA . ASN A 1 307 ? -2.537 -7.170 -24.558 1.00 88.62 307 ASN A CA 1
ATOM 2413 C C . ASN A 1 307 ? -1.942 -7.486 -23.177 1.00 88.62 307 ASN A C 1
ATOM 2415 O O . ASN A 1 307 ? -0.956 -6.868 -22.791 1.00 88.62 307 ASN A O 1
ATOM 2419 N N . GLU A 1 308 ? -2.526 -8.427 -22.435 1.00 89.69 308 GLU A N 1
ATOM 2420 C CA . GLU A 1 308 ? -2.046 -8.808 -21.102 1.00 89.69 308 GLU A CA 1
ATOM 2421 C C . GLU A 1 308 ? -0.746 -9.608 -21.184 1.00 89.69 308 GLU A C 1
ATOM 2423 O O . GLU A 1 308 ? 0.153 -9.389 -20.374 1.00 89.69 308 GLU A O 1
ATOM 2428 N N . LEU A 1 309 ? -0.617 -10.471 -22.197 1.00 91.19 309 LEU A N 1
ATOM 2429 C CA . LEU A 1 309 ? 0.631 -11.185 -22.477 1.00 91.19 309 LEU A CA 1
ATOM 2430 C C . LEU A 1 309 ? 1.759 -10.209 -22.830 1.00 91.19 309 LEU A C 1
ATOM 2432 O O . LEU A 1 309 ? 2.810 -10.245 -22.198 1.00 91.19 309 LEU A O 1
ATOM 2436 N N . ILE A 1 310 ? 1.512 -9.274 -23.756 1.00 91.12 310 ILE A N 1
ATOM 2437 C CA . ILE A 1 310 ? 2.494 -8.247 -24.135 1.00 91.12 310 ILE A CA 1
ATOM 2438 C C . ILE A 1 310 ? 2.864 -7.380 -22.926 1.00 91.12 310 ILE A C 1
ATOM 2440 O O . ILE A 1 310 ? 4.038 -7.079 -22.721 1.00 91.12 310 ILE A O 1
ATOM 2444 N N . LEU A 1 311 ? 1.893 -6.982 -22.099 1.00 89.50 311 LEU A N 1
ATOM 2445 C CA . LEU A 1 311 ? 2.161 -6.197 -20.892 1.00 89.50 311 LEU A CA 1
ATOM 2446 C C . LEU A 1 311 ? 3.048 -6.962 -19.899 1.00 89.50 311 LEU A C 1
ATOM 2448 O O . LEU A 1 311 ? 3.966 -6.379 -19.328 1.00 89.50 311 LEU A O 1
ATOM 2452 N N . HIS A 1 312 ? 2.797 -8.256 -19.703 1.00 90.62 312 HIS A N 1
ATOM 2453 C CA . HIS A 1 312 ? 3.616 -9.093 -18.832 1.00 90.62 312 HIS A CA 1
ATOM 2454 C C . HIS A 1 312 ? 5.046 -9.242 -19.368 1.00 90.62 312 HIS A C 1
ATOM 2456 O O . HIS A 1 312 ? 6.001 -8.975 -18.645 1.00 90.62 312 HIS A O 1
ATOM 2462 N N . GLU A 1 313 ? 5.202 -9.602 -20.644 1.00 91.62 313 GLU A N 1
ATOM 2463 C CA . GLU A 1 313 ? 6.514 -9.757 -21.288 1.00 91.62 313 GLU A CA 1
ATOM 2464 C C . GLU A 1 313 ? 7.325 -8.455 -21.256 1.00 91.62 313 GLU A C 1
ATOM 2466 O O . GLU A 1 313 ? 8.510 -8.456 -20.925 1.00 91.62 313 GLU A O 1
ATOM 2471 N N . THR A 1 314 ? 6.683 -7.321 -21.547 1.00 91.38 314 THR A N 1
ATOM 2472 C CA . THR A 1 314 ? 7.343 -6.006 -21.507 1.00 91.38 314 THR A CA 1
ATOM 2473 C C . THR A 1 314 ? 7.699 -5.575 -20.088 1.00 91.38 314 THR A C 1
ATOM 2475 O O . THR A 1 314 ? 8.751 -4.970 -19.889 1.00 91.38 314 THR A O 1
ATOM 2478 N N . SER A 1 315 ? 6.882 -5.923 -19.091 1.00 91.38 315 SER A N 1
ATOM 2479 C CA . SER A 1 315 ? 7.205 -5.720 -17.676 1.00 91.38 315 SER A CA 1
ATOM 2480 C C . SER A 1 315 ? 8.435 -6.526 -17.248 1.00 91.38 315 SER A C 1
ATOM 2482 O O . SER A 1 315 ? 9.354 -5.979 -16.633 1.00 91.38 315 SER A O 1
ATOM 2484 N N . GLU A 1 316 ? 8.506 -7.807 -17.623 1.00 90.50 316 GLU A N 1
ATOM 2485 C CA . GLU A 1 316 ? 9.665 -8.650 -17.322 1.00 90.50 316 GLU A CA 1
ATOM 2486 C C . GLU A 1 316 ? 10.931 -8.149 -18.021 1.00 90.50 316 GLU A C 1
ATOM 2488 O O . GLU A 1 316 ? 11.978 -8.041 -17.381 1.00 90.50 316 GLU A O 1
ATOM 2493 N N . ALA A 1 317 ? 10.836 -7.770 -19.298 1.00 91.25 317 ALA A N 1
ATOM 2494 C CA . ALA A 1 317 ? 11.949 -7.183 -20.039 1.00 91.25 317 ALA A CA 1
ATOM 2495 C C . ALA A 1 317 ? 12.430 -5.864 -19.409 1.00 91.25 317 ALA A C 1
ATOM 2497 O O . ALA A 1 317 ? 13.633 -5.648 -19.265 1.00 91.25 317 ALA A O 1
ATOM 2498 N N . ALA A 1 318 ? 11.504 -5.006 -18.974 1.00 88.81 318 ALA A N 1
ATOM 2499 C CA . ALA A 1 318 ? 11.814 -3.755 -18.288 1.00 88.81 318 ALA A CA 1
ATOM 2500 C C . ALA A 1 318 ? 12.556 -3.987 -16.962 1.00 88.81 318 ALA A C 1
ATOM 2502 O O . ALA A 1 318 ? 13.554 -3.320 -16.689 1.00 88.81 318 ALA A O 1
ATOM 2503 N N . MET A 1 319 ? 12.110 -4.955 -16.156 1.00 86.44 319 MET A N 1
ATOM 2504 C CA . MET A 1 319 ? 12.793 -5.339 -14.916 1.00 86.44 319 MET A CA 1
ATOM 2505 C C . MET A 1 319 ? 14.205 -5.870 -15.185 1.00 86.44 319 MET A C 1
ATOM 2507 O O . MET A 1 319 ? 15.149 -5.464 -14.509 1.00 86.44 319 MET A O 1
ATOM 2511 N N . THR A 1 320 ? 14.369 -6.724 -16.198 1.00 89.06 320 THR A N 1
ATOM 2512 C CA . THR A 1 320 ? 15.685 -7.235 -16.608 1.00 89.06 320 THR A CA 1
ATOM 2513 C C . THR A 1 320 ? 16.605 -6.103 -17.062 1.00 89.06 320 THR A C 1
ATOM 2515 O O . THR A 1 320 ? 17.740 -6.028 -16.605 1.00 89.06 320 THR A O 1
ATOM 2518 N N . SER A 1 321 ? 16.110 -5.159 -17.868 1.00 88.25 321 SER A N 1
ATOM 2519 C CA . SER A 1 321 ? 16.890 -3.992 -18.301 1.00 88.25 321 SER A CA 1
ATOM 2520 C C . SER A 1 321 ? 17.355 -3.128 -17.125 1.00 88.25 321 SER A C 1
ATOM 2522 O O . SER A 1 321 ? 18.485 -2.642 -17.136 1.00 88.25 321 SER A O 1
ATOM 2524 N N . ILE A 1 322 ? 16.509 -2.938 -16.106 1.00 85.88 322 ILE A N 1
ATOM 2525 C CA . ILE A 1 322 ? 16.884 -2.220 -14.879 1.00 85.88 322 ILE A CA 1
ATOM 2526 C C . ILE A 1 322 ? 18.012 -2.958 -14.153 1.00 85.88 322 ILE A C 1
ATOM 2528 O O . ILE A 1 322 ? 18.971 -2.323 -13.712 1.00 85.88 322 ILE A O 1
ATOM 2532 N N . HIS A 1 323 ? 17.906 -4.283 -14.027 1.00 82.44 323 HIS A N 1
ATOM 2533 C CA . HIS A 1 323 ? 18.932 -5.094 -13.376 1.00 82.44 323 HIS A CA 1
ATOM 2534 C C . HIS A 1 323 ? 20.262 -5.036 -14.139 1.00 82.44 323 HIS A C 1
ATOM 2536 O O . HIS A 1 323 ? 21.297 -4.786 -13.529 1.00 82.44 323 HIS A O 1
ATOM 2542 N N . GLU A 1 324 ? 20.239 -5.188 -15.465 1.00 87.25 324 GLU A N 1
ATOM 2543 C CA . GLU A 1 324 ? 21.442 -5.127 -16.301 1.00 87.25 324 GLU A CA 1
ATOM 2544 C C . GLU A 1 324 ? 22.143 -3.769 -16.226 1.00 87.25 324 GLU A C 1
ATOM 2546 O O . GLU A 1 324 ? 23.369 -3.702 -16.142 1.00 87.25 324 GLU A O 1
ATOM 2551 N N . GLU A 1 325 ? 21.394 -2.666 -16.272 1.00 83.31 325 GLU A N 1
ATOM 2552 C CA . GLU A 1 325 ? 21.995 -1.340 -16.135 1.00 83.31 325 GLU A CA 1
ATOM 2553 C C . GLU A 1 325 ? 22.570 -1.100 -14.744 1.00 83.31 325 GLU A C 1
ATOM 2555 O O . GLU A 1 325 ? 23.627 -0.481 -14.602 1.00 83.31 325 GLU A O 1
ATOM 2560 N N . HIS A 1 326 ? 21.891 -1.595 -13.712 1.00 75.81 326 HIS A N 1
ATOM 2561 C CA . HIS A 1 326 ? 22.403 -1.533 -12.355 1.00 75.81 326 HIS A CA 1
ATOM 2562 C C . HIS A 1 326 ? 23.718 -2.316 -12.221 1.00 75.81 326 HIS A C 1
ATOM 2564 O O . HIS A 1 326 ? 24.685 -1.792 -11.666 1.00 75.81 326 HIS A O 1
ATOM 2570 N N . ASP A 1 327 ? 23.782 -3.524 -12.782 1.00 79.00 327 ASP A N 1
ATOM 2571 C CA . ASP A 1 327 ? 24.982 -4.362 -12.777 1.00 79.00 327 ASP A CA 1
ATOM 2572 C C . ASP A 1 327 ? 26.139 -3.702 -13.547 1.00 79.00 327 ASP A C 1
ATOM 2574 O O . ASP A 1 327 ? 27.247 -3.601 -13.019 1.00 79.00 327 ASP A O 1
ATOM 2578 N N . LYS A 1 328 ? 25.877 -3.130 -14.732 1.00 83.25 328 LYS A N 1
ATOM 2579 C CA . LYS A 1 328 ? 26.877 -2.365 -15.506 1.00 83.25 328 LYS A CA 1
ATOM 2580 C C . LYS A 1 328 ? 27.424 -1.166 -14.730 1.00 83.25 328 LYS A C 1
ATOM 2582 O O . LYS A 1 328 ? 28.627 -0.911 -14.736 1.00 83.25 328 LYS A O 1
ATOM 2587 N N . ASN A 1 329 ? 26.552 -0.413 -14.056 1.00 74.94 329 ASN A N 1
ATOM 2588 C CA . ASN A 1 329 ? 26.968 0.734 -13.245 1.00 74.94 329 ASN A CA 1
ATOM 2589 C C . ASN A 1 329 ? 27.799 0.305 -12.029 1.00 74.94 329 ASN A C 1
ATOM 2591 O O . ASN A 1 329 ? 28.716 1.023 -11.624 1.00 74.94 329 ASN A O 1
ATOM 2595 N N . PHE A 1 330 ? 27.495 -0.860 -11.455 1.00 69.31 330 PHE A N 1
ATOM 2596 C CA . PHE A 1 330 ? 28.277 -1.433 -10.370 1.00 69.31 330 PHE A CA 1
ATOM 2597 C C . PHE A 1 330 ? 29.680 -1.844 -10.827 1.00 69.31 330 PHE A C 1
ATOM 2599 O O . PHE A 1 330 ? 30.659 -1.450 -10.194 1.00 69.31 330 PHE A O 1
ATOM 2606 N N . GLU A 1 331 ? 29.788 -2.582 -11.935 1.00 75.06 331 GLU A N 1
ATOM 2607 C CA . GLU A 1 331 ? 31.076 -2.993 -12.506 1.00 75.06 331 GLU A CA 1
ATOM 2608 C C . GLU A 1 331 ? 31.956 -1.786 -12.831 1.00 75.06 331 GLU A C 1
ATOM 2610 O O . GLU A 1 331 ? 33.100 -1.726 -12.385 1.00 75.06 331 GLU A O 1
ATOM 2615 N N . LYS A 1 332 ? 31.389 -0.763 -13.481 1.00 78.25 332 LYS A N 1
ATOM 2616 C CA . LYS A 1 332 ? 32.104 0.480 -13.789 1.00 78.25 332 LYS A CA 1
ATOM 2617 C C . LYS A 1 332 ? 32.670 1.158 -12.537 1.00 78.25 332 LYS A C 1
ATOM 2619 O O . LYS A 1 332 ? 33.821 1.574 -12.519 1.00 78.25 332 LYS A O 1
ATOM 2624 N N . ARG A 1 333 ? 31.887 1.237 -11.456 1.00 67.00 333 ARG A N 1
ATOM 2625 C CA . ARG A 1 333 ? 32.356 1.838 -10.198 1.00 67.00 333 ARG A CA 1
ATOM 2626 C C . ARG A 1 333 ? 33.449 1.006 -9.529 1.00 67.00 333 ARG A C 1
ATOM 2628 O O . ARG A 1 333 ? 34.301 1.569 -8.854 1.00 67.00 333 ARG A O 1
ATOM 2635 N N . ARG A 1 334 ? 33.409 -0.320 -9.678 1.00 70.06 334 ARG A N 1
ATOM 2636 C CA . ARG A 1 334 ? 34.456 -1.215 -9.174 1.00 70.06 334 ARG A CA 1
ATOM 2637 C C . ARG A 1 334 ? 35.773 -1.027 -9.932 1.00 70.06 334 ARG A C 1
ATOM 2639 O O . ARG A 1 334 ? 36.816 -1.175 -9.315 1.00 70.06 334 ARG A O 1
ATOM 2646 N N . GLU A 1 335 ? 35.723 -0.720 -11.227 1.00 76.31 335 GLU A N 1
ATOM 2647 C CA . GLU A 1 335 ? 36.910 -0.392 -12.034 1.00 76.31 335 GLU A CA 1
ATOM 2648 C C . GLU A 1 335 ? 37.496 0.991 -11.701 1.00 76.31 335 GLU A C 1
ATOM 2650 O O . GLU A 1 335 ? 38.704 1.184 -11.816 1.00 76.31 335 GLU A O 1
ATOM 2655 N N . ASP A 1 336 ? 36.655 1.936 -11.268 1.00 69.94 336 ASP A N 1
ATOM 2656 C CA . ASP A 1 336 ? 37.061 3.302 -10.906 1.00 69.94 336 ASP A CA 1
ATOM 2657 C C . ASP A 1 336 ? 37.707 3.423 -9.497 1.00 69.94 336 ASP A C 1
ATOM 2659 O O . ASP A 1 336 ? 38.213 4.497 -9.159 1.00 69.94 336 ASP A O 1
ATOM 2663 N N . ILE A 1 337 ? 37.674 2.367 -8.664 1.00 62.81 337 ILE A N 1
ATOM 2664 C CA . ILE A 1 337 ? 38.236 2.315 -7.288 1.00 62.81 337 ILE A CA 1
ATOM 2665 C C . ILE A 1 337 ? 39.589 1.600 -7.279 1.00 62.81 337 ILE A C 1
ATOM 2667 O O . ILE A 1 337 ? 40.540 2.168 -6.694 1.00 62.81 337 ILE A O 1
#

Sequence (337 aa):
MNFPPKVRRTGWAPFETVYLELFHDKIKQAAASDPNIQMPRIKKIVDAFNAFFETRADIQDKNGNLLDPLARRNLSALASYMNRRGGKLRTTRDSLAHLPTSNGNNAYMPTITDEEIRAYLLTENASGTGPNLPQPSGGTLTGKGKQPSKPNETPVLPTDPGIVAMLKEEGWEIPDLPRNSNEALLRYQESNKNRPLDTTFIIQAQEALETRLKRNPIPVTGYYGRCGQRAQWYKDRKQEKEEEAVEAGKEDEEKEEEVEEEKDDKLELRNPSAAAVSGLLGAAIIPPYGYRGDIRDLVGKSLLAQNELILHETSEAAMTSIHEEHDKNFEKRREDI

Mean predicted aligned error: 20.12 Å